Protein AF-X0S454-F1 (afdb_monomer_lite)

Sequence (344 aa):
ALPVRQFITAGGAGEQVPDQSVFKVVFLQGISGDADLNADGYVTGSELGMHLQEKVVNYTRGGQHPQYGKINNPKLDRGDFIFVSPKTPEKKMAAKTAPETAMPKTTTQAGEPGTAEVQDDRMAYIPKTARTAHDVLKRGQGPFVLDDFEDRDLWSQNFHDKWSYHKKGRARINVSADTSQAANGTSCSMKVKYKLKSKSAVFIRIGVKALYIGENHGKVVYDLSRFNRITFCLKSKKDRSFLSRPNKIFATLICYSETAKSKHGSMAQYYNRGGIDPDKDWQKIEIPFDDFVPTNWTRKNVSHYPPKPDLGKVLQIFFMISSFKGDGGTPGSNTIWIDEIVLQ

Foldseek 3Di:
DAAADKDKDFADDPQDADPPRPLVVQLVVCLLPPLVPPPPQKHKQVSSNQSSQQPRCQVCQNSGGMDIATPPDPRHRPDIDIHGHPPDDDPDPPDPDDDDDDDDDDDDDDDDDDDDDPDDPPDPDDPPDDQFPQNCLVDDDDWFWQDPLRRCHVNNVPVVQQKDKDKFDPKDKDWDWDQPDAPPPHRIWIKIWMFDDAFMKMKIWGGHDQDQDDPVLVSQFGQLVVFFKKKWKKAWDFDPDPQADAFFKWWKWKFAAQQWDFPSGRIFMWTQQPGHRHYHDIDIDMGTQVSIATAPCSVVTIPRDDRGHPNGGTNTIMMMGGQYVSSVHNGHIIMMTMGGIIGD

Secondary structure (DSSP, 8-state):
---B-EEEESS-TT----SS-HHHHHHHHIIIIIT-SS-SSEEEHHHHHHHHHHHHHHHTTTS---EEEE-S-TTSBS---EEE-TTS----------------------------------S----SSPPPHHHHHHH--S-EEE--TTS--TTGGGGGGSEEEEEESSEEEEEEEETT--STT-S-EEEEEEEE-TT-EEEEEESS-----SS-GGGT-B--TT--EEEEEEEEE--SSTT--PPPEEEEEEEEEEEEEETTEEEEEEEETT-B---SS-EEEEEEGGGEEE-HHHHHH-BS--SS--GGGEEEEEEEEE--GGGT--SEEEEEEEEEEEE-

InterPro domains:
  IPR008979 Galactose-binding-like domain superfamily [SSF49785] (144-341)
  IPR018247 EF-Hand 1, calcium-binding site [PS00018] (36-48)

Structure (mmCIF, N/CA/C/O backbone):
data_AF-X0S454-F1
#
_entry.id   AF-X0S454-F1
#
loop_
_atom_site.group_PDB
_atom_site.id
_atom_site.type_symbol
_atom_site.label_atom_id
_atom_site.label_alt_id
_atom_site.label_comp_id
_atom_site.label_asym_id
_atom_site.label_entity_id
_atom_site.label_seq_id
_atom_site.pdbx_PDB_ins_code
_atom_site.Cartn_x
_atom_site.Cartn_y
_atom_site.Cartn_z
_atom_site.occupancy
_atom_site.B_iso_or_equiv
_atom_site.auth_seq_id
_atom_site.auth_comp_id
_atom_site.auth_asym_id
_atom_site.auth_atom_id
_atom_site.pdbx_PDB_model_num
ATOM 1 N N . ALA A 1 1 ? 31.478 -20.498 24.450 1.00 70.19 1 ALA A N 1
ATOM 2 C CA . ALA A 1 1 ? 30.296 -19.634 24.645 1.00 70.19 1 ALA A CA 1
ATOM 3 C C . ALA A 1 1 ? 30.742 -18.320 25.280 1.00 70.19 1 ALA A C 1
ATOM 5 O O . ALA A 1 1 ? 31.608 -18.363 26.147 1.00 70.19 1 ALA A O 1
ATOM 6 N N . LEU A 1 2 ? 30.211 -17.175 24.837 1.00 85.38 2 LEU A N 1
ATOM 7 C CA . LEU A 1 2 ? 30.426 -15.892 25.520 1.00 85.38 2 LEU A CA 1
ATOM 8 C C . LEU A 1 2 ? 29.377 -15.718 26.633 1.00 85.38 2 LEU A C 1
ATOM 10 O O . LEU A 1 2 ? 28.271 -16.237 26.481 1.00 85.38 2 LEU A O 1
ATOM 14 N N . PRO A 1 3 ? 29.683 -15.021 27.741 1.00 89.31 3 PRO A N 1
ATOM 15 C CA . PRO A 1 3 ? 28.726 -14.867 28.831 1.00 89.31 3 PRO A CA 1
ATOM 16 C C . PRO A 1 3 ? 27.484 -14.082 28.396 1.00 89.31 3 PRO A C 1
ATOM 18 O O . PRO A 1 3 ? 27.583 -13.074 27.688 1.00 89.31 3 PRO A O 1
ATOM 21 N N . VAL A 1 4 ? 26.312 -14.533 28.848 1.00 89.81 4 VAL A N 1
ATOM 22 C CA . VAL A 1 4 ? 25.040 -13.858 28.593 1.00 89.81 4 VAL A CA 1
ATOM 23 C C . VAL A 1 4 ? 24.092 -13.963 29.784 1.00 89.81 4 VAL A C 1
ATOM 25 O O . VAL A 1 4 ? 24.044 -14.984 30.467 1.00 89.81 4 VAL A O 1
ATOM 28 N N . ARG A 1 5 ? 23.306 -12.910 30.013 1.00 88.12 5 ARG A N 1
ATOM 29 C CA . ARG A 1 5 ? 22.068 -12.962 30.792 1.00 88.12 5 ARG A CA 1
ATOM 30 C C . ARG A 1 5 ? 20.923 -12.456 29.917 1.00 88.12 5 ARG A C 1
ATOM 32 O O . ARG A 1 5 ? 20.836 -11.259 29.647 1.00 88.12 5 ARG A O 1
ATOM 39 N N . GLN A 1 6 ? 20.085 -13.382 29.462 1.00 84.56 6 GLN A N 1
ATOM 40 C CA . GLN A 1 6 ? 18.863 -13.097 28.709 1.00 84.56 6 GLN A CA 1
ATOM 41 C C . GLN A 1 6 ? 17.640 -13.173 29.614 1.00 84.56 6 GLN A C 1
ATOM 43 O O . GLN A 1 6 ? 17.612 -13.930 30.584 1.00 84.56 6 GLN A O 1
ATOM 48 N N . PHE A 1 7 ? 16.630 -12.391 29.261 1.00 84.81 7 PHE A N 1
ATOM 49 C CA . PHE A 1 7 ? 15.322 -12.383 29.890 1.00 84.81 7 PHE A CA 1
ATOM 50 C C . PHE A 1 7 ? 14.270 -12.614 28.821 1.00 84.81 7 PHE A C 1
ATOM 52 O O . PHE A 1 7 ? 14.387 -12.089 27.713 1.00 84.81 7 PHE A O 1
ATOM 59 N N . ILE A 1 8 ? 13.246 -13.375 29.183 1.00 88.75 8 ILE A N 1
ATOM 60 C CA . ILE A 1 8 ? 11.999 -13.494 28.441 1.00 88.75 8 ILE A CA 1
ATOM 61 C C . ILE A 1 8 ? 10.883 -13.430 29.485 1.00 88.75 8 ILE A C 1
ATOM 63 O O . ILE A 1 8 ? 10.946 -14.138 30.491 1.00 88.75 8 ILE A O 1
ATOM 67 N N . THR A 1 9 ? 9.889 -12.574 29.281 1.00 87.31 9 THR A N 1
ATOM 68 C CA . THR A 1 9 ? 8.736 -12.420 30.176 1.00 87.31 9 THR A CA 1
ATOM 69 C C . THR A 1 9 ? 7.444 -12.664 29.411 1.00 87.31 9 THR A C 1
ATOM 71 O O . THR A 1 9 ? 7.365 -12.394 28.217 1.00 87.31 9 THR A O 1
ATOM 74 N N . ALA A 1 10 ? 6.412 -13.154 30.103 1.00 86.75 10 ALA A N 1
ATOM 75 C CA . ALA A 1 10 ? 5.099 -13.399 29.502 1.00 86.75 10 ALA A CA 1
ATOM 76 C C . ALA A 1 10 ? 4.300 -12.116 29.206 1.00 86.75 10 ALA A C 1
ATOM 78 O O . ALA A 1 10 ? 3.337 -12.157 28.446 1.00 86.75 10 ALA A O 1
ATOM 79 N N . GLY A 1 11 ? 4.704 -10.995 29.804 1.00 84.69 11 GLY A N 1
ATOM 80 C CA . GLY A 1 11 ? 4.079 -9.688 29.654 1.00 84.69 11 GLY A CA 1
ATOM 81 C C . GLY A 1 11 ? 5.039 -8.553 30.010 1.00 84.69 11 GLY A C 1
ATOM 82 O O . GLY A 1 11 ? 6.152 -8.786 30.503 1.00 84.69 11 GLY A O 1
ATOM 83 N N . GLY A 1 12 ? 4.602 -7.327 29.749 1.00 80.94 12 GLY A N 1
ATOM 84 C CA . GLY A 1 12 ? 5.288 -6.093 30.098 1.00 80.94 12 GLY A CA 1
ATOM 85 C C . GLY A 1 12 ? 5.257 -5.783 31.596 1.00 80.94 12 GLY A C 1
ATOM 86 O O . GLY A 1 12 ? 4.613 -6.452 32.404 1.00 80.94 12 GLY A O 1
ATOM 87 N N . ALA A 1 13 ? 5.973 -4.727 31.984 1.00 79.31 13 ALA A N 1
ATOM 88 C CA . ALA A 1 13 ? 6.003 -4.277 33.371 1.00 79.31 13 ALA A CA 1
ATOM 89 C C . ALA A 1 13 ? 4.592 -3.892 33.854 1.00 79.31 13 ALA A C 1
ATOM 91 O O . ALA A 1 13 ? 3.942 -3.034 33.263 1.00 79.31 13 ALA A O 1
ATOM 92 N N . GLY A 1 14 ? 4.133 -4.523 34.938 1.00 82.56 14 GLY A N 1
ATOM 93 C CA . GLY A 1 14 ? 2.804 -4.286 35.514 1.00 82.56 14 GLY A CA 1
ATOM 94 C C . GLY A 1 14 ? 1.640 -4.922 34.745 1.00 82.56 14 GLY A C 1
ATOM 95 O O . GLY A 1 14 ? 0.494 -4.767 35.163 1.00 82.56 14 GLY A O 1
ATOM 96 N N . GLU A 1 15 ? 1.909 -5.646 33.656 1.00 83.38 15 GLU A N 1
ATOM 97 C CA . GLU A 1 15 ? 0.882 -6.355 32.897 1.00 83.38 15 GLU A CA 1
ATOM 98 C C . GLU A 1 15 ? 0.407 -7.600 33.658 1.00 83.38 15 GLU A C 1
ATOM 100 O O . GLU A 1 15 ? 1.209 -8.424 34.102 1.00 83.38 15 GLU A O 1
ATOM 105 N N . GLN A 1 16 ? -0.912 -7.740 33.803 1.00 83.06 16 GLN A N 1
ATOM 106 C CA . GLN A 1 16 ? -1.518 -8.956 34.341 1.00 83.06 16 GLN A CA 1
ATOM 107 C C . GLN A 1 16 ? -1.542 -10.025 33.253 1.00 83.06 16 GLN A C 1
ATOM 109 O O . GLN A 1 16 ? -2.030 -9.784 32.150 1.00 83.06 16 GLN A O 1
ATOM 114 N N . VAL A 1 17 ? -1.038 -11.215 33.570 1.00 84.38 17 VAL A N 1
ATOM 115 C CA . VAL A 1 17 ? -0.990 -12.344 32.638 1.00 84.38 17 VAL A CA 1
ATOM 116 C C . VAL A 1 17 ? -1.952 -13.447 33.095 1.00 84.38 17 VAL A C 1
ATOM 118 O O . VAL A 1 17 ? -1.960 -13.766 34.281 1.00 84.38 17 VAL A O 1
ATOM 121 N N . PRO A 1 18 ? -2.772 -14.038 32.204 1.00 77.69 18 PRO A N 1
ATOM 122 C CA . PRO A 1 18 ? -3.668 -15.141 32.552 1.00 77.69 18 PRO A CA 1
ATOM 123 C C . PRO A 1 18 ? -2.950 -16.375 33.116 1.00 77.69 18 PRO A C 1
ATOM 125 O O . PRO A 1 18 ? -1.912 -16.795 32.597 1.00 77.69 18 PRO A O 1
ATOM 128 N N . ASP A 1 19 ? -3.592 -17.019 34.097 1.00 75.81 19 ASP A N 1
ATOM 129 C CA . ASP A 1 19 ? -3.161 -18.301 34.678 1.00 75.81 19 ASP A CA 1
ATOM 130 C C . ASP A 1 19 ? -3.161 -19.437 33.642 1.00 75.81 19 ASP A C 1
ATOM 132 O O . ASP A 1 19 ? -2.252 -20.272 33.600 1.00 75.81 19 ASP A O 1
ATOM 136 N N . GLN A 1 20 ? -4.154 -19.449 32.744 1.00 73.56 20 GLN A N 1
ATOM 137 C CA . GLN A 1 20 ? -4.130 -20.287 31.544 1.00 73.56 20 GLN A CA 1
ATOM 138 C C . GLN A 1 20 ? -3.214 -19.642 30.498 1.00 73.56 20 GLN A C 1
ATOM 140 O O . GLN A 1 20 ? -3.630 -18.855 29.649 1.00 73.56 20 GLN A O 1
ATOM 145 N N . SER A 1 21 ? -1.925 -19.949 30.618 1.00 78.31 21 SER A N 1
ATOM 146 C CA . SER A 1 21 ? -0.866 -19.233 29.913 1.00 78.31 21 SER A CA 1
ATOM 147 C C . SER A 1 21 ? -0.716 -19.670 28.451 1.00 78.31 21 SER A C 1
ATOM 149 O O . SER A 1 21 ? -0.085 -20.686 28.152 1.00 78.31 21 SER A O 1
ATOM 151 N N . VAL A 1 22 ? -1.220 -18.845 27.528 1.00 80.12 22 VAL A N 1
ATOM 152 C CA . VAL A 1 22 ? -0.903 -18.935 26.089 1.00 80.12 22 VAL A CA 1
ATOM 153 C C . VAL A 1 22 ? 0.608 -18.845 25.872 1.00 80.12 22 VAL A C 1
ATOM 155 O O . VAL A 1 22 ? 1.173 -19.648 25.133 1.00 80.12 22 VAL A O 1
ATOM 158 N N . PHE A 1 23 ? 1.279 -17.940 26.593 1.00 88.06 23 PHE A N 1
ATOM 159 C CA . PHE A 1 23 ? 2.736 -17.824 26.588 1.00 88.06 23 PHE A CA 1
ATOM 160 C C . PHE A 1 23 ? 3.442 -19.162 26.838 1.00 88.06 23 PHE A C 1
ATOM 162 O O . PHE A 1 23 ? 4.340 -19.524 26.082 1.00 88.06 23 PHE A O 1
ATOM 169 N N . LYS A 1 24 ? 3.017 -19.934 27.847 1.00 90.50 24 LYS A N 1
ATOM 170 C CA . LYS A 1 24 ? 3.597 -21.255 28.139 1.00 90.50 24 LYS A CA 1
ATOM 171 C C . LYS A 1 24 ? 3.450 -22.216 26.959 1.00 90.50 24 LYS A C 1
ATOM 173 O O . LYS A 1 24 ? 4.397 -22.932 26.646 1.00 90.50 24 LYS A O 1
ATOM 178 N N . VAL A 1 25 ? 2.277 -22.257 26.329 1.00 85.75 25 VAL A N 1
ATOM 179 C CA . VAL A 1 25 ? 2.014 -23.159 25.195 1.00 85.75 25 VAL A CA 1
ATOM 180 C C . VAL A 1 25 ? 2.944 -22.829 24.028 1.00 85.75 25 VAL A C 1
ATOM 182 O O . VAL A 1 25 ? 3.645 -23.714 23.539 1.00 85.75 25 VAL A O 1
ATOM 185 N N . VAL A 1 26 ? 3.016 -21.551 23.649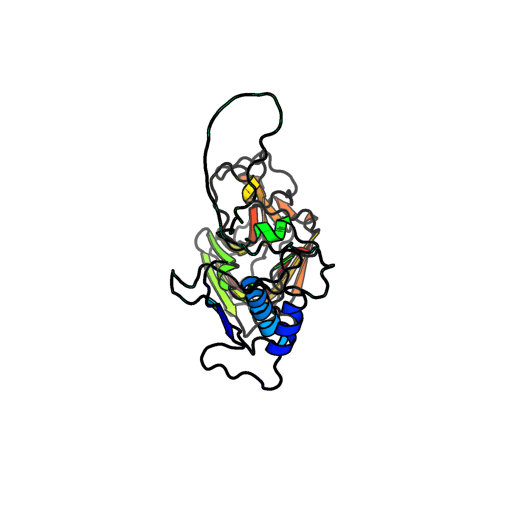 1.00 83.44 26 VAL A N 1
ATOM 186 C CA . VAL A 1 26 ? 3.881 -21.078 22.558 1.00 83.44 26 VAL A CA 1
ATOM 187 C C . VAL A 1 26 ? 5.362 -21.273 22.898 1.00 83.44 26 VAL A C 1
ATOM 189 O O . VAL A 1 26 ? 6.141 -21.667 22.039 1.00 83.44 26 VAL A O 1
ATOM 192 N N . PHE A 1 27 ? 5.766 -21.067 24.154 1.00 93.50 27 PHE A N 1
ATOM 193 C CA . PHE A 1 27 ? 7.144 -21.308 24.593 1.00 93.50 27 PHE A CA 1
ATOM 194 C C . PHE A 1 27 ? 7.574 -22.752 24.334 1.00 93.50 27 PHE A C 1
ATOM 196 O O . PHE A 1 27 ? 8.641 -22.990 23.771 1.00 93.50 27 PHE A O 1
ATOM 203 N N . LEU A 1 28 ? 6.732 -23.715 24.724 1.00 90.38 28 LEU A N 1
ATOM 204 C CA . LEU A 1 28 ? 7.007 -25.142 24.555 1.00 90.38 28 LEU A CA 1
ATOM 205 C C . LEU A 1 28 ? 7.061 -25.549 23.077 1.00 90.38 28 LEU A C 1
ATOM 207 O O . LEU A 1 28 ? 7.928 -26.334 22.694 1.00 90.38 28 LEU A O 1
ATOM 211 N N . GLN A 1 29 ? 6.171 -24.999 22.250 1.00 84.75 29 GLN A N 1
ATOM 212 C CA . GLN A 1 29 ? 6.200 -25.171 20.794 1.00 84.75 29 GLN A CA 1
ATOM 213 C C . GLN A 1 29 ? 7.497 -24.612 20.194 1.00 84.75 29 GLN A C 1
ATOM 215 O O . GLN A 1 29 ? 8.202 -25.317 19.471 1.00 84.75 29 GLN A O 1
ATOM 220 N N . GLY A 1 30 ? 7.870 -23.392 20.588 1.00 86.81 30 GLY A N 1
ATOM 221 C CA . GLY A 1 30 ? 9.080 -22.714 20.136 1.00 86.81 30 GLY A CA 1
ATOM 222 C C . GLY A 1 30 ? 10.346 -23.527 20.402 1.00 86.81 30 GLY A C 1
ATOM 223 O O . GLY A 1 30 ? 11.077 -23.832 19.464 1.00 86.81 30 GLY A O 1
ATOM 224 N N . ILE A 1 31 ? 10.574 -23.968 21.647 1.00 92.62 31 ILE A N 1
ATOM 225 C CA . ILE A 1 31 ? 11.751 -24.800 21.982 1.00 92.62 31 ILE A CA 1
ATOM 226 C C . ILE A 1 31 ? 11.706 -26.201 21.353 1.00 92.62 31 ILE A C 1
ATOM 228 O O . ILE A 1 31 ? 12.734 -26.867 21.266 1.00 92.62 31 ILE A O 1
ATOM 232 N N . SER A 1 32 ? 10.531 -26.652 20.903 1.00 83.75 32 SER A N 1
ATOM 233 C CA . SER A 1 32 ? 10.372 -27.911 20.165 1.00 83.75 32 SER A CA 1
ATOM 234 C C . SER A 1 32 ? 10.714 -27.777 18.675 1.00 83.75 32 SER A C 1
ATOM 236 O O . SER A 1 32 ? 10.674 -28.777 17.956 1.00 83.75 32 SER A O 1
ATOM 238 N N . GLY A 1 33 ? 11.091 -26.582 18.210 1.00 80.81 33 GLY A N 1
ATOM 239 C CA . GLY A 1 33 ? 11.564 -26.315 16.850 1.00 80.81 33 GLY A CA 1
ATOM 240 C C . GLY A 1 33 ? 10.729 -25.296 16.077 1.00 80.81 33 GLY A C 1
ATOM 241 O O . GLY A 1 33 ? 11.174 -24.840 15.034 1.00 80.81 33 GLY A O 1
ATOM 242 N N . ASP A 1 34 ? 9.560 -24.880 16.571 1.00 81.00 34 ASP A N 1
ATOM 243 C CA . ASP A 1 34 ? 8.712 -23.922 15.839 1.00 81.00 34 ASP A CA 1
ATOM 244 C C . ASP A 1 34 ? 9.316 -22.503 15.812 1.00 81.00 34 ASP A C 1
ATOM 246 O O . ASP A 1 34 ? 8.906 -21.656 15.016 1.00 81.00 34 ASP A O 1
ATOM 250 N N . ALA A 1 35 ? 10.298 -22.244 16.679 1.00 79.19 35 ALA A N 1
ATOM 251 C CA . ALA A 1 35 ? 11.080 -21.016 16.705 1.00 79.19 35 ALA A CA 1
ATOM 252 C C . ALA A 1 35 ? 12.433 -21.141 15.975 1.00 79.19 35 ALA A C 1
ATOM 254 O O . ALA A 1 35 ? 13.251 -20.238 16.094 1.00 79.19 35 ALA A O 1
ATOM 255 N N . ASP A 1 36 ? 12.689 -22.220 15.229 1.00 78.25 36 ASP A N 1
ATOM 256 C CA . ASP A 1 36 ? 13.868 -22.340 14.358 1.00 78.25 36 ASP A CA 1
ATOM 257 C C . ASP A 1 36 ? 13.618 -21.536 13.067 1.00 78.25 36 ASP A C 1
ATOM 259 O O . ASP A 1 36 ? 13.056 -22.026 12.084 1.00 78.25 36 ASP A O 1
ATOM 263 N N . LEU A 1 37 ? 13.952 -20.242 13.095 1.00 65.69 37 LEU A N 1
ATOM 264 C CA . LEU A 1 37 ? 13.602 -19.300 12.024 1.00 65.69 37 LEU A CA 1
ATOM 265 C C . LEU A 1 37 ? 14.519 -19.410 10.797 1.00 65.69 37 LEU A C 1
ATOM 267 O O . LEU A 1 37 ? 14.214 -18.828 9.746 1.00 65.69 37 LEU A O 1
ATOM 271 N N . ASN A 1 38 ? 15.655 -20.094 10.925 1.00 65.19 38 ASN A N 1
ATOM 272 C CA . ASN A 1 38 ? 16.641 -20.268 9.862 1.00 65.19 38 ASN A CA 1
ATOM 273 C C . ASN A 1 38 ? 16.756 -21.730 9.370 1.00 65.19 38 ASN A C 1
ATOM 275 O O . ASN A 1 38 ? 17.429 -21.958 8.363 1.00 65.19 38 ASN A O 1
ATOM 279 N N . ALA A 1 39 ? 16.039 -22.661 10.007 1.00 73.44 39 ALA A N 1
ATOM 280 C CA . ALA A 1 39 ? 16.000 -24.093 9.728 1.00 73.44 39 ALA A CA 1
ATOM 281 C C . ALA A 1 39 ? 17.360 -24.800 9.889 1.00 73.44 39 ALA A C 1
ATOM 283 O O . ALA A 1 39 ? 17.674 -25.724 9.131 1.00 73.44 39 ALA A O 1
ATOM 284 N N . ASP A 1 40 ? 18.183 -24.363 10.847 1.00 71.94 40 ASP A N 1
ATOM 285 C CA . ASP A 1 40 ? 19.493 -24.964 11.127 1.00 71.94 40 ASP A CA 1
ATOM 286 C C . ASP A 1 40 ? 19.450 -26.116 12.153 1.00 71.94 40 ASP A C 1
ATOM 288 O O . ASP A 1 40 ? 20.465 -26.783 12.388 1.00 71.94 40 ASP A O 1
ATOM 292 N N . GLY A 1 41 ? 18.266 -26.414 12.699 1.00 77.12 41 GLY A N 1
ATOM 293 C CA . GLY A 1 41 ? 18.032 -27.478 13.674 1.00 77.12 41 GLY A CA 1
ATOM 294 C C . GLY A 1 41 ? 18.258 -27.054 15.127 1.00 77.12 41 GLY A C 1
ATOM 295 O O . GLY A 1 41 ? 18.141 -27.899 16.027 1.00 77.12 41 GLY A O 1
ATOM 296 N N . TYR A 1 42 ? 18.564 -25.778 15.367 1.00 82.06 42 TYR A N 1
ATOM 297 C CA . TYR A 1 42 ? 18.698 -25.167 16.681 1.00 82.06 42 TYR A CA 1
ATOM 298 C C . TYR A 1 42 ? 17.710 -24.011 16.839 1.00 82.06 42 TYR A C 1
ATOM 300 O O . TYR A 1 42 ? 17.283 -23.376 15.887 1.00 82.06 42 TYR A O 1
ATOM 308 N N . VAL A 1 43 ? 17.343 -23.725 18.084 1.00 80.44 43 VAL A N 1
ATOM 309 C CA . VAL A 1 43 ? 16.526 -22.558 18.422 1.00 80.44 43 VAL A CA 1
ATOM 310 C C . VAL A 1 43 ? 17.344 -21.674 19.343 1.00 80.44 43 VAL A C 1
ATOM 312 O O . VAL A 1 43 ? 17.652 -22.065 20.472 1.00 80.44 43 VAL A O 1
ATOM 315 N N . THR A 1 44 ? 17.707 -20.477 18.894 1.00 86.81 44 THR A N 1
ATOM 316 C CA . THR A 1 44 ? 18.394 -19.510 19.756 1.00 86.81 44 THR A CA 1
ATOM 317 C C . THR A 1 44 ? 17.425 -18.815 20.718 1.00 86.81 44 THR A C 1
ATOM 319 O O . THR A 1 44 ? 16.224 -18.713 20.467 1.00 86.81 44 THR A O 1
ATOM 322 N N . GLY A 1 45 ? 17.927 -18.284 21.835 1.00 80.25 45 GLY A N 1
ATOM 323 C CA . GLY A 1 45 ? 17.134 -17.493 22.780 1.00 80.25 45 GLY A CA 1
ATOM 324 C C . GLY A 1 45 ? 16.559 -16.231 22.134 1.00 80.25 45 GLY A C 1
ATOM 325 O O . GLY A 1 45 ? 15.445 -15.818 22.457 1.00 80.25 45 GLY A O 1
ATOM 326 N N . SER A 1 46 ? 17.289 -15.642 21.184 1.00 82.19 46 SER A N 1
ATOM 327 C CA . SER A 1 46 ? 16.811 -14.531 20.359 1.00 82.19 46 SER A CA 1
ATOM 328 C C . SER A 1 46 ? 15.670 -14.921 19.416 1.00 82.19 46 SER A C 1
ATOM 330 O O . SER A 1 46 ? 14.695 -14.174 19.327 1.00 82.19 46 SER A O 1
ATOM 332 N N . GLU A 1 47 ? 15.756 -16.067 18.742 1.00 81.75 47 GLU A N 1
ATOM 333 C CA . GLU A 1 47 ? 14.668 -16.554 17.883 1.00 81.75 47 GLU A CA 1
ATOM 334 C C . GLU A 1 47 ? 13.444 -16.959 18.699 1.00 81.75 47 GLU A C 1
ATOM 336 O O . GLU A 1 47 ? 12.325 -16.588 18.352 1.00 81.75 47 GLU A O 1
ATOM 341 N N . LEU A 1 48 ? 13.652 -17.622 19.839 1.00 87.00 48 LEU A N 1
ATOM 342 C CA . LEU A 1 48 ? 12.583 -17.953 20.773 1.00 87.00 48 LEU A CA 1
ATOM 343 C C . LEU A 1 48 ? 11.871 -16.692 21.279 1.00 87.00 48 LEU A C 1
ATOM 345 O O . LEU A 1 48 ? 10.644 -16.650 21.299 1.00 87.00 48 LEU A O 1
ATOM 349 N N . GLY A 1 49 ? 12.619 -15.651 21.656 1.00 79.56 49 GLY A N 1
ATOM 350 C CA . GLY A 1 49 ? 12.053 -14.371 22.084 1.00 79.56 49 GLY A CA 1
ATOM 351 C C . GLY A 1 49 ? 11.221 -13.694 20.992 1.00 79.56 49 GLY A C 1
ATOM 352 O O . GLY A 1 49 ? 10.109 -13.241 21.263 1.00 79.56 49 GLY A O 1
ATOM 353 N N . MET A 1 50 ? 11.722 -13.693 19.753 1.00 76.31 50 MET A N 1
ATOM 354 C CA . MET A 1 50 ? 11.012 -13.157 18.587 1.00 76.31 50 MET A CA 1
ATOM 355 C C . MET A 1 50 ? 9.720 -13.935 18.304 1.00 76.31 50 MET A C 1
ATOM 357 O O . MET A 1 50 ? 8.654 -13.335 18.179 1.00 76.31 50 MET A O 1
ATOM 361 N N . HIS A 1 51 ? 9.798 -15.267 18.287 1.00 82.12 51 HIS A N 1
ATOM 362 C CA . HIS A 1 51 ? 8.658 -16.155 18.067 1.00 82.12 51 HIS A CA 1
ATOM 363 C C . HIS A 1 51 ? 7.575 -15.980 19.143 1.00 82.12 51 HIS A C 1
ATOM 365 O O . HIS A 1 51 ? 6.388 -15.890 18.833 1.00 82.12 51 HIS A O 1
ATOM 371 N N . LEU A 1 52 ? 7.976 -15.896 20.415 1.00 83.88 52 LEU A N 1
ATOM 372 C CA . LEU A 1 52 ? 7.066 -15.674 21.540 1.00 83.88 52 LEU A CA 1
ATOM 373 C C . LEU A 1 52 ? 6.361 -14.325 21.449 1.00 83.88 52 LEU A C 1
ATOM 375 O O . LEU A 1 52 ? 5.147 -14.261 21.637 1.00 83.88 52 LEU A O 1
ATOM 379 N N . GLN A 1 53 ? 7.109 -13.257 21.168 1.00 78.31 53 GLN A N 1
ATOM 380 C CA . GLN A 1 53 ? 6.538 -11.922 21.033 1.00 78.31 53 GLN A CA 1
ATOM 381 C C . GLN A 1 53 ? 5.505 -11.872 19.902 1.00 78.31 53 GLN A C 1
ATOM 383 O O . GLN A 1 53 ? 4.439 -11.303 20.098 1.00 78.31 53 GLN A O 1
ATOM 388 N N . GLU A 1 54 ? 5.778 -12.510 18.764 1.00 73.31 54 GLU A N 1
ATOM 389 C CA . GLU A 1 54 ? 4.838 -12.595 17.643 1.00 73.31 54 GLU A CA 1
ATOM 390 C C . GLU A 1 54 ? 3.595 -13.429 18.006 1.00 73.31 54 GLU A C 1
ATOM 392 O O . GLU A 1 54 ? 2.469 -12.932 18.041 1.00 73.31 54 GLU A O 1
ATOM 397 N N . LYS A 1 55 ? 3.779 -14.715 18.323 1.00 73.69 55 LYS A N 1
ATOM 398 C CA . LYS A 1 55 ? 2.660 -15.658 18.439 1.00 73.69 55 LYS A CA 1
ATOM 399 C C . LYS A 1 55 ? 1.762 -15.382 19.639 1.00 73.69 55 LYS A C 1
ATOM 401 O O . LYS A 1 55 ? 0.546 -15.510 19.526 1.00 73.69 55 LYS A O 1
ATOM 406 N N . VAL A 1 56 ? 2.323 -15.019 20.792 1.00 73.69 56 VAL A N 1
ATOM 407 C CA . VAL A 1 56 ? 1.529 -14.820 22.016 1.00 73.69 56 VAL A CA 1
ATOM 408 C C . VAL A 1 56 ? 0.681 -13.560 21.918 1.00 73.69 56 VAL A C 1
ATOM 410 O O . VAL A 1 56 ? -0.490 -13.596 22.298 1.00 73.69 56 VAL A O 1
ATOM 413 N N . VAL A 1 57 ? 1.226 -12.473 21.362 1.00 70.62 57 VAL A N 1
ATOM 414 C CA . VAL A 1 57 ? 0.451 -11.257 21.077 1.00 70.62 57 VAL A CA 1
ATOM 415 C C . VAL A 1 57 ? -0.734 -11.606 20.173 1.00 70.62 57 VAL A C 1
ATOM 417 O O . VAL A 1 57 ? -1.857 -11.191 20.454 1.00 70.62 57 VAL A O 1
ATOM 420 N N . ASN A 1 58 ? -0.522 -12.446 19.159 1.00 55.28 58 ASN A N 1
ATOM 421 C CA . ASN A 1 58 ? -1.561 -12.812 18.195 1.00 55.28 58 ASN A CA 1
ATOM 422 C C . ASN A 1 58 ? -2.640 -13.708 18.801 1.00 55.28 58 ASN A C 1
ATOM 424 O O . ASN A 1 58 ? -3.825 -13.376 18.758 1.00 55.28 58 ASN A O 1
ATOM 428 N N . TYR A 1 59 ? -2.252 -14.808 19.450 1.00 63.16 59 TYR A N 1
ATOM 429 C CA . TYR A 1 59 ? -3.204 -15.724 20.085 1.00 63.16 59 TYR A CA 1
ATOM 430 C C . TYR A 1 59 ? -4.028 -15.058 21.191 1.00 63.16 59 TYR A C 1
ATOM 432 O O . TYR A 1 59 ? -5.180 -15.427 21.413 1.00 63.16 59 TYR A O 1
ATOM 440 N N . THR A 1 60 ? -3.462 -14.060 21.873 1.00 64.06 60 THR A N 1
ATOM 441 C CA . THR A 1 60 ? -4.160 -13.304 22.924 1.00 64.06 60 THR A CA 1
ATOM 442 C C . THR A 1 60 ? -4.921 -12.093 22.389 1.00 64.06 60 THR A C 1
ATOM 444 O O . THR A 1 60 ? -5.493 -11.347 23.183 1.00 64.06 60 THR A O 1
ATOM 447 N N . ARG A 1 61 ? -4.942 -11.874 21.065 1.00 66.00 61 ARG A N 1
ATOM 448 C CA . ARG A 1 61 ? -5.553 -10.702 20.410 1.00 66.00 61 ARG A CA 1
ATOM 449 C C . ARG A 1 61 ? -5.040 -9.377 20.986 1.00 66.00 61 ARG A C 1
ATOM 451 O O . ARG A 1 61 ? -5.789 -8.416 21.159 1.00 66.00 61 ARG A O 1
ATOM 458 N N . GLY A 1 62 ? -3.751 -9.338 21.316 1.00 61.69 62 GLY A N 1
ATOM 459 C CA . GLY A 1 62 ? -3.096 -8.195 21.933 1.00 61.69 62 GLY A CA 1
ATOM 460 C C . GLY A 1 62 ? -3.295 -8.058 23.438 1.00 61.69 62 GLY A C 1
ATOM 461 O O . GLY A 1 62 ? -3.076 -6.969 23.962 1.00 61.69 62 GLY A O 1
ATOM 462 N N . GLY A 1 63 ? -3.750 -9.115 24.111 1.00 68.00 63 GLY A N 1
ATOM 463 C CA . GLY A 1 63 ? -3.962 -9.146 25.558 1.00 68.00 63 GLY A CA 1
ATOM 464 C C . GLY A 1 63 ? -2.724 -9.506 26.387 1.00 68.00 63 GLY A C 1
ATOM 465 O O . GLY A 1 63 ? -2.789 -9.406 27.607 1.00 68.00 63 GLY A O 1
ATOM 466 N N . GLN A 1 64 ? -1.630 -9.941 25.756 1.00 77.69 64 GLN A N 1
ATOM 467 C CA . GLN A 1 64 ? -0.329 -10.159 26.395 1.00 77.69 64 GLN A CA 1
ATOM 468 C C . GLN A 1 64 ? 0.792 -9.578 25.534 1.00 77.69 64 GLN A C 1
ATOM 470 O O . GLN A 1 64 ? 0.770 -9.751 24.314 1.00 77.69 64 GLN A O 1
ATOM 475 N N . HIS A 1 65 ? 1.802 -8.969 26.161 1.00 83.25 65 HIS A N 1
ATOM 476 C CA . HIS A 1 65 ? 2.938 -8.362 25.463 1.00 83.25 65 HIS A CA 1
ATOM 477 C C . HIS A 1 65 ? 4.283 -8.918 25.964 1.00 83.25 65 HIS A C 1
ATOM 479 O O . HIS A 1 65 ? 4.971 -8.251 26.750 1.00 83.25 65 HIS A O 1
ATOM 485 N N . PRO A 1 66 ? 4.711 -10.118 25.518 1.00 86.38 66 PRO A N 1
ATOM 486 C CA . PRO A 1 66 ? 5.991 -10.678 25.928 1.00 86.38 66 PRO A CA 1
ATOM 487 C C . PRO A 1 66 ? 7.165 -9.751 25.625 1.00 86.38 66 PRO A C 1
ATOM 489 O O . PRO A 1 66 ? 7.235 -9.129 24.561 1.00 86.38 66 PRO A O 1
ATOM 492 N N . GLN A 1 67 ? 8.110 -9.691 26.560 1.00 84.50 67 GLN A N 1
ATOM 493 C CA . GLN A 1 67 ? 9.355 -8.947 26.399 1.00 84.50 67 GLN A CA 1
ATOM 494 C C . GLN A 1 67 ? 10.512 -9.928 26.346 1.00 84.50 67 GLN A C 1
ATOM 496 O O . GLN A 1 67 ? 10.525 -10.922 27.070 1.00 84.50 67 GLN A O 1
ATOM 501 N N . TYR A 1 68 ? 11.510 -9.636 25.522 1.00 83.38 68 TYR A N 1
ATOM 502 C CA . TYR A 1 68 ? 12.758 -10.378 25.520 1.00 83.38 68 TYR A CA 1
ATOM 503 C C . TYR A 1 68 ? 13.936 -9.429 25.342 1.00 83.38 68 TYR A C 1
ATOM 505 O O . TYR A 1 68 ? 13.817 -8.354 24.756 1.00 83.38 68 TYR A O 1
ATOM 513 N N . GLY A 1 69 ? 15.090 -9.813 25.872 1.00 76.12 69 GLY A N 1
ATOM 514 C CA . GLY A 1 69 ? 16.281 -8.985 25.770 1.00 76.12 69 GLY A CA 1
ATOM 515 C C . GLY A 1 69 ? 17.463 -9.541 26.538 1.00 76.12 69 GLY A C 1
ATOM 516 O O . GLY A 1 69 ? 17.375 -10.562 27.220 1.00 76.12 69 GLY A O 1
ATOM 517 N N . LYS A 1 70 ? 18.591 -8.847 26.422 1.00 83.50 70 LYS A N 1
ATOM 518 C CA . LYS A 1 70 ? 19.812 -9.108 27.188 1.00 83.50 70 LYS A CA 1
ATOM 519 C C . LYS A 1 70 ? 19.953 -8.031 28.255 1.00 83.50 70 LYS A C 1
ATOM 521 O O . LYS A 1 70 ? 19.472 -6.911 28.079 1.00 83.50 70 LYS A O 1
ATOM 526 N N . ILE A 1 71 ? 20.601 -8.361 29.370 1.00 77.88 71 ILE A N 1
ATOM 527 C CA . ILE A 1 71 ? 20.989 -7.335 30.340 1.00 77.88 71 ILE A CA 1
ATOM 528 C C . ILE A 1 71 ? 21.859 -6.286 29.639 1.00 77.88 71 ILE A C 1
ATOM 530 O O . ILE A 1 71 ? 22.721 -6.632 28.835 1.00 77.88 71 ILE A O 1
ATOM 534 N N . ASN A 1 72 ? 21.672 -5.009 29.965 1.00 74.31 72 ASN A N 1
ATOM 535 C CA . ASN A 1 72 ? 22.540 -3.947 29.466 1.00 74.31 72 ASN A CA 1
ATOM 536 C C . ASN A 1 72 ? 23.878 -3.951 30.232 1.00 74.31 72 ASN A C 1
ATOM 538 O O . ASN A 1 72 ? 24.110 -3.129 31.118 1.00 74.31 72 ASN A O 1
ATOM 542 N N . ASN A 1 73 ? 24.720 -4.952 29.967 1.00 70.62 73 ASN A N 1
ATOM 543 C CA . ASN A 1 73 ? 26.046 -5.098 30.558 1.00 70.62 73 ASN A CA 1
ATOM 544 C C . ASN A 1 73 ? 27.006 -5.702 29.517 1.00 70.62 73 ASN A C 1
ATOM 546 O O . ASN A 1 73 ? 26.858 -6.885 29.210 1.00 70.62 73 ASN A O 1
ATOM 550 N N . PRO A 1 74 ? 28.043 -4.963 29.073 1.00 70.06 74 PRO A N 1
ATOM 551 C CA . PRO A 1 74 ? 28.992 -5.412 28.043 1.00 70.06 74 PRO A CA 1
ATOM 552 C C . PRO A 1 74 ? 29.748 -6.715 28.352 1.00 70.06 74 PRO A C 1
ATOM 554 O O . PRO A 1 74 ? 30.396 -7.298 27.482 1.00 70.06 74 PRO A O 1
ATOM 557 N N . LYS A 1 75 ? 29.755 -7.155 29.617 1.00 82.50 75 LYS A N 1
ATOM 558 C CA . LYS A 1 75 ? 30.362 -8.426 30.034 1.00 82.50 75 LYS A CA 1
ATOM 559 C C . LYS A 1 75 ? 29.379 -9.599 29.987 1.00 82.50 75 LYS A C 1
ATOM 561 O O . LYS A 1 75 ? 29.826 -10.731 30.126 1.00 82.50 75 LYS A O 1
ATOM 566 N N . LEU A 1 76 ? 28.076 -9.346 29.840 1.00 78.00 76 LEU A N 1
ATOM 567 C CA . LEU A 1 76 ? 26.982 -10.315 29.991 1.00 78.00 76 LEU A CA 1
ATOM 568 C C . LEU A 1 76 ? 25.921 -10.213 28.875 1.00 78.00 76 LEU A C 1
ATOM 570 O O . LEU A 1 76 ? 24.797 -10.679 29.056 1.00 78.00 76 LEU A O 1
ATOM 574 N N . ASP A 1 77 ? 26.242 -9.615 27.733 1.00 74.12 77 ASP A N 1
ATOM 575 C CA . ASP A 1 77 ? 25.326 -9.422 26.599 1.00 74.12 77 ASP A CA 1
ATOM 576 C C . ASP A 1 77 ? 25.834 -10.060 25.293 1.00 74.12 77 ASP A C 1
ATOM 578 O O . ASP A 1 77 ? 25.236 -9.882 24.232 1.00 74.12 77 ASP A O 1
ATOM 582 N N . ARG A 1 78 ? 26.928 -10.833 25.360 1.00 71.69 78 ARG A N 1
ATOM 583 C CA . ARG A 1 78 ? 27.683 -11.269 24.173 1.00 71.69 78 ARG A CA 1
ATOM 584 C C . ARG A 1 78 ? 27.361 -12.687 23.692 1.00 71.69 78 ARG A C 1
ATOM 586 O O . ARG A 1 78 ? 27.755 -13.041 22.586 1.00 71.69 78 ARG A O 1
ATOM 593 N N . GLY A 1 79 ? 26.709 -13.509 24.513 1.00 82.19 79 GLY A N 1
ATOM 594 C CA . GLY A 1 79 ? 26.274 -14.870 24.156 1.00 82.19 79 GLY A CA 1
ATOM 595 C C . GLY A 1 79 ? 24.790 -14.971 23.792 1.00 82.19 79 GLY A C 1
ATOM 596 O O . GLY A 1 79 ? 24.110 -13.954 23.672 1.00 82.19 79 GLY A O 1
ATOM 597 N N . ASP A 1 80 ? 24.293 -16.202 23.657 1.00 84.25 80 ASP A N 1
ATOM 598 C CA . ASP A 1 80 ? 22.876 -16.539 23.462 1.00 84.25 80 ASP A CA 1
ATOM 599 C C . ASP A 1 80 ? 22.554 -17.901 24.098 1.00 84.25 80 ASP A C 1
ATOM 601 O O . ASP A 1 80 ? 23.460 -18.721 24.286 1.00 84.25 80 ASP A O 1
ATOM 605 N N . PHE A 1 81 ? 21.284 -18.145 24.422 1.00 87.38 81 PHE A N 1
ATOM 606 C CA . PHE A 1 81 ? 20.798 -19.486 24.747 1.00 87.38 81 PHE A CA 1
ATOM 607 C C . PHE A 1 81 ? 20.561 -20.280 23.466 1.00 87.38 81 PHE A C 1
ATOM 609 O O . PHE A 1 81 ? 20.200 -19.708 22.446 1.00 87.38 81 PHE A O 1
ATOM 616 N N . ILE A 1 82 ? 20.755 -21.596 23.526 1.00 88.81 82 ILE A N 1
ATOM 617 C CA . ILE A 1 82 ? 20.489 -22.512 22.416 1.00 88.81 82 ILE A CA 1
ATOM 618 C C . ILE A 1 82 ? 19.657 -23.669 22.958 1.00 88.81 82 ILE A C 1
ATOM 620 O O . ILE A 1 82 ? 20.043 -24.300 23.944 1.00 88.81 82 ILE A O 1
ATOM 624 N N . PHE A 1 83 ? 18.539 -23.954 22.305 1.00 88.12 83 PHE A N 1
ATOM 625 C CA . PHE A 1 83 ? 17.714 -25.132 22.526 1.00 88.12 83 PHE A CA 1
ATOM 626 C C . PHE A 1 83 ? 17.880 -26.069 21.332 1.00 88.12 83 PHE A C 1
ATOM 628 O O . PHE A 1 83 ? 17.955 -25.630 20.185 1.00 88.12 83 PHE A O 1
ATOM 635 N N . VAL A 1 84 ? 17.956 -27.367 21.609 1.00 86.69 84 VAL A N 1
ATOM 636 C CA . VAL A 1 84 ? 18.048 -28.401 20.576 1.00 86.69 84 VAL A CA 1
ATOM 637 C C . VAL A 1 84 ? 16.675 -29.040 20.447 1.00 86.69 84 VAL A C 1
ATOM 639 O O . VAL A 1 84 ? 16.159 -29.585 21.425 1.00 86.69 84 VAL A O 1
ATOM 642 N N . SER A 1 85 ? 16.080 -28.960 19.256 1.00 70.81 85 SER A N 1
ATOM 643 C CA . SER A 1 85 ? 14.790 -29.601 19.004 1.00 70.81 85 SER A CA 1
ATOM 644 C C . SER A 1 85 ? 14.946 -31.129 19.009 1.00 70.81 85 SER A C 1
ATOM 646 O O . SER A 1 85 ? 15.878 -31.656 18.396 1.00 70.81 85 SER A O 1
ATOM 648 N N . PRO A 1 86 ? 14.010 -31.881 19.617 1.00 65.38 86 PRO A N 1
ATOM 649 C CA . PRO A 1 86 ? 14.003 -33.343 19.554 1.00 65.38 86 PRO A CA 1
ATOM 650 C C . PRO A 1 86 ? 13.744 -33.902 18.140 1.00 65.38 86 PRO A C 1
ATOM 652 O O . PRO A 1 86 ? 13.863 -35.107 17.939 1.00 65.38 86 PRO A O 1
ATOM 655 N N . LYS A 1 87 ? 13.383 -33.060 17.157 1.00 58.22 87 LYS A N 1
ATOM 656 C CA . LYS A 1 87 ? 13.169 -33.463 15.754 1.00 58.22 87 LYS A CA 1
ATOM 657 C C . LYS A 1 87 ? 14.460 -33.512 14.927 1.00 58.22 87 LYS A C 1
ATOM 659 O O . LYS A 1 87 ? 14.422 -33.955 13.780 1.00 58.22 87 LYS A O 1
ATOM 664 N N . THR A 1 88 ? 15.592 -33.087 15.483 1.00 49.06 88 THR A N 1
ATOM 665 C CA . THR A 1 88 ? 16.882 -33.126 14.792 1.00 49.06 88 THR A CA 1
ATOM 666 C C . THR A 1 88 ? 17.460 -34.547 14.868 1.00 49.06 88 THR A C 1
ATOM 668 O O . THR A 1 88 ? 17.713 -35.028 15.974 1.00 49.06 88 THR A O 1
ATOM 671 N N . PRO A 1 89 ? 17.704 -35.253 13.742 1.00 43.41 89 PRO A N 1
ATOM 672 C CA . PRO A 1 89 ? 18.500 -36.475 13.786 1.00 43.41 89 PRO A CA 1
ATOM 673 C C . PRO A 1 89 ? 19.884 -36.119 14.336 1.00 43.41 89 PRO A C 1
ATOM 675 O O . PRO A 1 89 ? 20.523 -35.203 13.820 1.00 43.41 89 PRO A O 1
ATOM 678 N N . GLU A 1 90 ? 20.327 -36.806 15.396 1.00 44.81 90 GLU A N 1
ATOM 679 C CA . GLU A 1 90 ? 21.606 -36.567 16.077 1.00 44.81 90 GLU A CA 1
ATOM 680 C C . GLU A 1 90 ? 22.780 -36.520 15.084 1.00 44.81 90 GLU A C 1
ATOM 682 O O . GLU A 1 90 ? 23.454 -37.517 14.814 1.00 44.81 90 GLU A O 1
ATOM 687 N N . LYS A 1 91 ? 23.122 -35.331 14.589 1.00 40.25 91 LYS A N 1
ATOM 688 C CA . LYS A 1 91 ? 24.481 -35.060 14.140 1.00 40.25 91 LYS A CA 1
ATOM 689 C C . LYS A 1 91 ? 25.264 -34.709 15.394 1.00 40.25 91 LYS A C 1
ATOM 691 O O . LYS A 1 91 ? 25.320 -33.555 15.805 1.00 40.25 91 LYS A O 1
ATOM 696 N N . LYS A 1 92 ? 25.823 -35.742 16.033 1.00 37.59 92 LYS A N 1
ATOM 697 C CA . LYS A 1 92 ? 26.761 -35.627 17.155 1.00 37.59 92 LYS A CA 1
ATOM 698 C C . LYS A 1 92 ? 27.790 -34.530 16.863 1.00 37.59 92 LYS A C 1
ATOM 700 O O . LYS A 1 92 ? 28.731 -34.745 16.101 1.00 37.59 92 LYS A O 1
ATOM 705 N N . MET A 1 93 ? 27.657 -33.374 17.509 1.00 36.78 93 MET A N 1
ATOM 706 C CA . MET A 1 93 ? 28.810 -32.521 17.763 1.00 36.78 93 MET A CA 1
ATOM 707 C C . MET A 1 93 ? 29.683 -33.274 18.762 1.00 36.78 93 MET A C 1
ATOM 709 O O . MET A 1 93 ? 29.359 -33.370 19.944 1.00 36.78 93 MET A O 1
ATOM 713 N N . ALA A 1 94 ? 30.767 -33.868 18.266 1.00 32.81 94 ALA A N 1
ATOM 714 C CA . ALA A 1 94 ? 31.812 -34.421 19.105 1.00 32.81 94 ALA A CA 1
ATOM 715 C C . ALA A 1 94 ? 32.302 -33.325 20.061 1.00 32.81 94 ALA A C 1
ATOM 717 O O . ALA A 1 94 ? 32.902 -32.330 19.650 1.00 32.81 94 ALA A O 1
ATOM 718 N N . ALA A 1 95 ? 32.018 -33.522 21.345 1.00 35.88 95 ALA A N 1
ATOM 719 C CA . ALA A 1 95 ? 32.615 -32.772 22.426 1.00 35.88 95 ALA A CA 1
ATOM 720 C C . ALA A 1 95 ? 34.142 -32.909 22.338 1.00 35.88 95 ALA A C 1
ATOM 722 O O . ALA A 1 95 ? 34.688 -33.997 22.508 1.00 35.88 95 ALA A O 1
ATOM 723 N N . LYS A 1 96 ? 34.843 -31.799 22.098 1.00 32.06 96 LYS A N 1
ATOM 724 C CA . LYS A 1 96 ? 36.233 -31.649 22.535 1.00 32.06 96 LYS A CA 1
ATOM 725 C C . LYS A 1 96 ? 36.228 -30.822 23.813 1.00 32.06 96 LYS A C 1
ATOM 727 O O . LYS A 1 96 ? 36.432 -29.613 23.800 1.00 32.06 96 LYS A O 1
ATOM 732 N N . THR A 1 97 ? 35.956 -31.511 24.915 1.00 31.08 97 THR A N 1
ATOM 733 C CA . THR A 1 97 ? 36.437 -31.116 26.238 1.00 31.08 97 THR A CA 1
ATOM 734 C C . THR A 1 97 ? 37.953 -31.316 26.237 1.00 31.08 97 THR A C 1
ATOM 736 O O . THR A 1 97 ? 38.439 -32.350 25.778 1.00 31.08 97 THR A O 1
ATOM 739 N N . ALA A 1 98 ? 38.700 -30.308 26.684 1.00 30.67 98 ALA A N 1
ATOM 740 C CA . ALA A 1 98 ? 40.148 -30.384 26.853 1.00 30.67 98 ALA A CA 1
ATOM 741 C C . ALA A 1 98 ? 40.550 -31.519 27.816 1.00 30.67 98 ALA A C 1
ATOM 743 O O . ALA A 1 98 ? 39.781 -31.871 28.714 1.00 30.67 98 ALA A O 1
ATOM 744 N N . PRO A 1 99 ? 41.785 -32.022 27.681 1.00 33.69 99 PRO A N 1
ATOM 745 C CA . PRO A 1 99 ? 42.676 -31.905 28.826 1.00 33.69 99 PRO A CA 1
ATOM 746 C C . PRO A 1 99 ? 44.053 -31.330 28.476 1.00 33.69 99 PRO A C 1
ATOM 748 O O . PRO A 1 99 ? 44.606 -31.495 27.391 1.00 33.69 99 PRO A O 1
ATOM 751 N N . GLU A 1 100 ? 44.563 -30.626 29.473 1.00 30.77 100 GLU A N 1
ATOM 752 C CA . GLU A 1 100 ? 45.884 -30.046 29.659 1.00 30.77 100 GLU A CA 1
ATOM 753 C C . GLU A 1 100 ? 46.963 -31.131 29.825 1.00 30.77 100 GLU A C 1
ATOM 755 O O . GLU A 1 100 ? 46.818 -31.974 30.704 1.00 30.77 100 GLU A O 1
ATOM 760 N N . THR A 1 101 ? 48.030 -31.125 29.007 1.00 29.00 101 THR A N 1
ATOM 761 C CA . THR A 1 101 ? 49.465 -31.192 29.406 1.00 29.00 101 THR A CA 1
ATOM 762 C C . THR A 1 101 ? 50.419 -31.342 28.201 1.00 29.00 101 THR A C 1
ATOM 764 O O . THR A 1 101 ? 50.123 -32.045 27.241 1.00 29.00 101 THR A O 1
ATOM 767 N N . ALA A 1 102 ? 51.603 -30.720 28.337 1.00 28.70 102 ALA A N 1
ATOM 768 C CA . ALA A 1 102 ? 52.865 -30.886 27.587 1.00 28.70 102 ALA A CA 1
ATOM 769 C C . ALA A 1 102 ? 53.078 -30.132 26.241 1.00 28.70 102 ALA A C 1
ATOM 771 O O . ALA A 1 102 ? 52.659 -30.548 25.167 1.00 28.70 102 ALA A O 1
ATOM 772 N N . MET A 1 103 ? 53.873 -29.052 26.306 1.00 26.39 103 MET A N 1
ATOM 773 C CA . MET A 1 103 ? 54.822 -28.609 25.253 1.00 26.39 103 MET A CA 1
ATOM 774 C C . MET A 1 103 ? 56.007 -29.619 25.169 1.00 26.39 103 MET A C 1
ATOM 776 O O . MET A 1 103 ? 56.179 -30.310 26.176 1.00 26.39 103 MET A O 1
ATOM 780 N N . PRO A 1 104 ? 56.890 -29.694 24.121 1.00 34.31 104 PRO A N 1
ATOM 781 C CA . PRO A 1 104 ? 57.429 -28.556 23.343 1.00 34.31 104 PRO A CA 1
ATOM 782 C C . PRO A 1 104 ? 57.900 -28.748 21.859 1.00 34.31 104 PRO A C 1
ATOM 784 O O . PRO A 1 104 ? 58.273 -29.827 21.425 1.00 34.31 104 PRO A O 1
ATOM 787 N N . LYS A 1 105 ? 58.037 -27.588 21.178 1.00 26.50 105 LYS A N 1
ATOM 788 C CA . LYS A 1 105 ? 59.064 -27.140 20.188 1.00 26.50 105 LYS A CA 1
ATOM 789 C C . LYS A 1 105 ? 59.223 -27.779 18.772 1.00 26.50 105 LYS A C 1
ATOM 791 O O . LYS A 1 105 ? 59.374 -28.982 18.615 1.00 26.50 105 LYS A O 1
ATOM 796 N N . THR A 1 106 ? 59.503 -26.862 17.819 1.00 21.45 106 THR A N 1
ATOM 797 C CA . THR A 1 106 ? 60.523 -26.879 16.718 1.00 21.45 106 THR A CA 1
ATOM 798 C C . THR A 1 106 ? 60.040 -26.938 15.245 1.00 21.45 106 THR A C 1
ATOM 800 O O . THR A 1 106 ? 59.775 -28.002 14.712 1.00 21.45 106 THR A O 1
ATOM 803 N N . THR A 1 107 ? 59.983 -25.756 14.606 1.00 22.28 107 THR A N 1
ATOM 804 C CA . THR A 1 107 ? 60.775 -25.297 13.427 1.00 22.28 107 THR A CA 1
ATOM 805 C C . THR A 1 107 ? 60.787 -26.080 12.082 1.00 22.28 107 THR A C 1
ATOM 807 O O . THR A 1 107 ? 61.385 -27.141 11.982 1.00 22.28 107 THR A O 1
ATOM 810 N N . THR A 1 108 ? 60.319 -25.379 11.026 1.00 21.84 108 THR A N 1
ATOM 811 C CA . THR A 1 108 ? 60.932 -25.189 9.675 1.00 21.84 108 THR A CA 1
ATOM 812 C C . THR A 1 108 ? 60.589 -26.077 8.452 1.00 21.84 108 THR A C 1
ATOM 814 O O . THR A 1 108 ? 61.006 -27.218 8.337 1.00 21.84 108 THR A O 1
ATOM 817 N N . GLN A 1 109 ? 59.962 -25.374 7.488 1.00 23.09 109 GLN A N 1
ATOM 818 C CA . GLN A 1 109 ? 60.123 -25.290 6.015 1.00 23.09 109 GLN A CA 1
ATOM 819 C C . GLN A 1 109 ? 59.735 -26.404 5.015 1.00 23.09 109 GLN A C 1
ATOM 821 O O . GLN A 1 109 ? 60.295 -27.489 4.984 1.00 23.09 109 GLN A O 1
ATOM 826 N N . ALA A 1 110 ? 58.953 -25.902 4.042 1.00 23.05 110 ALA A N 1
ATOM 827 C CA . ALA A 1 110 ? 59.056 -26.018 2.579 1.00 23.05 110 ALA A CA 1
ATOM 828 C C . ALA A 1 110 ? 58.398 -27.210 1.859 1.00 23.05 110 ALA A C 1
ATOM 830 O O . ALA A 1 110 ? 58.827 -28.353 1.959 1.00 23.05 110 ALA A O 1
ATOM 831 N N . GLY A 1 111 ? 57.413 -26.860 1.020 1.00 25.39 111 GLY A N 1
ATOM 832 C CA . GLY A 1 111 ? 56.822 -27.701 -0.019 1.00 25.39 111 GLY A CA 1
ATOM 833 C C . GLY A 1 111 ? 55.471 -27.157 -0.502 1.00 25.39 111 GLY A C 1
ATOM 834 O O . GLY A 1 111 ? 54.436 -27.553 0.017 1.00 25.39 111 GLY A O 1
ATOM 835 N N . GLU A 1 112 ? 55.473 -26.245 -1.476 1.00 25.59 112 GLU A N 1
ATOM 836 C CA . GLU A 1 112 ? 54.336 -26.042 -2.400 1.00 25.59 112 GLU A CA 1
ATOM 837 C C . GLU A 1 112 ? 54.385 -27.143 -3.487 1.00 25.59 112 GLU A C 1
ATOM 839 O O . GLU A 1 112 ? 55.496 -27.610 -3.763 1.00 25.59 112 GLU A O 1
ATOM 844 N N . PRO A 1 113 ? 53.266 -27.576 -4.126 1.00 31.33 113 PRO A N 1
ATOM 845 C CA . PRO A 1 113 ? 52.253 -26.672 -4.693 1.00 31.33 113 PRO A CA 1
ATOM 846 C C . PRO A 1 113 ? 50.774 -27.135 -4.662 1.00 31.33 113 PRO A C 1
ATOM 848 O O . PRO A 1 113 ? 50.453 -28.317 -4.724 1.00 31.33 113 PRO A O 1
ATOM 851 N N . GLY A 1 114 ? 49.867 -26.153 -4.745 1.00 25.98 114 GLY A N 1
ATOM 852 C CA . GLY A 1 114 ? 48.598 -26.290 -5.470 1.00 25.98 114 GLY A CA 1
ATOM 853 C C . GLY A 1 114 ? 47.307 -26.427 -4.653 1.00 25.98 114 GLY A C 1
ATOM 854 O O . GLY A 1 114 ? 47.150 -27.333 -3.847 1.00 25.98 114 GLY A O 1
ATOM 855 N N . THR A 1 115 ? 46.332 -25.598 -5.047 1.00 24.69 115 THR A N 1
ATOM 856 C CA . THR A 1 115 ? 44.863 -25.702 -4.897 1.00 24.69 115 THR A CA 1
ATOM 857 C C . THR A 1 115 ? 44.156 -25.010 -3.716 1.00 24.69 115 THR A C 1
ATOM 859 O O . THR A 1 115 ? 44.348 -25.333 -2.554 1.00 24.69 115 THR A O 1
ATOM 862 N N . ALA A 1 116 ? 43.238 -24.116 -4.120 1.00 25.28 116 ALA A N 1
ATOM 863 C CA . ALA A 1 116 ? 42.029 -23.637 -3.446 1.00 25.28 116 ALA A CA 1
ATOM 864 C C . ALA A 1 116 ? 42.190 -22.860 -2.124 1.00 25.28 116 ALA A C 1
ATOM 866 O O . ALA A 1 116 ? 42.257 -23.430 -1.039 1.00 25.28 116 ALA A O 1
ATOM 867 N N . GLU A 1 117 ? 42.099 -21.529 -2.215 1.00 26.23 117 GLU A N 1
ATOM 868 C CA . GLU A 1 117 ? 41.760 -20.677 -1.072 1.00 26.23 117 GLU A CA 1
ATOM 869 C C . GLU A 1 117 ? 40.327 -20.986 -0.607 1.00 26.23 117 GLU A C 1
ATOM 871 O O . GLU A 1 117 ? 39.340 -20.491 -1.150 1.00 26.23 117 GLU A O 1
ATOM 876 N N . VAL A 1 118 ? 40.214 -21.841 0.410 1.00 28.23 118 VAL A N 1
ATOM 877 C CA . VAL A 1 118 ? 39.027 -21.945 1.260 1.00 28.23 118 VAL A CA 1
ATOM 878 C C . VAL A 1 118 ? 39.134 -20.831 2.293 1.00 28.23 118 VAL A C 1
ATOM 880 O O . VAL A 1 118 ? 39.931 -20.903 3.228 1.00 28.23 118 VAL A O 1
ATOM 883 N N . GLN A 1 119 ? 38.359 -19.772 2.086 1.00 30.28 119 GLN A N 1
ATOM 884 C CA . GLN A 1 119 ? 38.249 -18.663 3.022 1.00 30.28 119 GLN A CA 1
ATOM 885 C C . GLN A 1 119 ? 37.399 -19.094 4.231 1.00 30.28 119 GLN A C 1
ATOM 887 O O . GLN A 1 119 ? 36.349 -19.715 4.088 1.00 30.28 119 GLN A O 1
ATOM 892 N N . ASP A 1 120 ? 37.920 -18.803 5.419 1.00 29.81 120 ASP A N 1
ATOM 893 C CA . ASP A 1 120 ? 37.417 -19.157 6.748 1.00 29.81 120 ASP A CA 1
ATOM 894 C C . ASP A 1 120 ? 35.981 -18.651 7.007 1.00 29.81 120 ASP A C 1
ATOM 896 O O . ASP A 1 120 ? 35.752 -17.477 7.294 1.00 29.81 120 ASP A O 1
ATOM 900 N N . ASP A 1 121 ? 35.008 -19.560 6.907 1.00 34.81 121 ASP A N 1
ATOM 901 C CA . ASP A 1 121 ? 33.563 -19.300 6.984 1.00 34.81 121 ASP A CA 1
ATOM 902 C C . ASP A 1 121 ? 32.994 -19.489 8.410 1.00 34.81 121 ASP A C 1
ATOM 904 O O . ASP A 1 121 ? 31.960 -20.120 8.630 1.00 34.81 121 ASP A O 1
ATOM 908 N N . ARG A 1 122 ? 33.703 -19.002 9.439 1.00 31.00 122 ARG A N 1
ATOM 909 C CA . ARG A 1 122 ? 33.280 -19.134 10.854 1.00 31.00 122 ARG A CA 1
ATOM 910 C C . ARG A 1 122 ? 33.207 -17.826 11.627 1.00 31.00 122 ARG A C 1
ATOM 912 O O . ARG A 1 122 ? 33.395 -17.789 12.844 1.00 31.00 122 ARG A O 1
ATOM 919 N N . MET A 1 123 ? 32.806 -16.763 10.942 1.00 23.66 123 MET A N 1
ATOM 920 C CA . MET A 1 123 ? 32.294 -15.567 11.597 1.00 23.66 123 MET A CA 1
ATOM 921 C C . MET A 1 123 ? 30.839 -15.365 11.177 1.00 23.66 123 MET A C 1
ATOM 923 O O . MET A 1 123 ? 30.555 -14.895 10.080 1.00 23.66 123 MET A O 1
ATOM 927 N N . ALA A 1 124 ? 29.912 -15.752 12.059 1.00 24.88 124 ALA A N 1
ATOM 928 C CA . ALA A 1 124 ? 28.487 -15.503 11.886 1.00 24.88 124 ALA A CA 1
ATOM 929 C C . ALA A 1 124 ? 28.263 -14.002 11.649 1.00 24.88 124 ALA A C 1
ATOM 931 O O . ALA A 1 124 ? 28.438 -13.172 12.547 1.00 24.88 124 ALA A O 1
ATOM 932 N N . TYR A 1 125 ? 27.912 -13.652 10.413 1.00 27.31 125 TYR A N 1
ATOM 933 C CA . TYR A 1 125 ? 27.489 -12.311 10.057 1.00 27.31 125 TYR A CA 1
ATOM 934 C C . TYR A 1 125 ? 26.165 -12.033 10.770 1.00 27.31 125 TYR A C 1
ATOM 936 O O . TYR A 1 125 ? 25.121 -12.550 10.387 1.00 27.31 125 TYR A O 1
ATOM 944 N N . ILE A 1 126 ? 26.213 -11.219 11.823 1.00 26.92 126 ILE A N 1
ATOM 945 C CA . ILE A 1 126 ? 25.022 -10.611 12.414 1.00 26.92 126 ILE A CA 1
ATOM 946 C C . ILE A 1 126 ? 24.545 -9.549 11.411 1.00 26.92 126 ILE A C 1
ATOM 948 O O . ILE A 1 126 ? 25.243 -8.538 11.247 1.00 26.92 126 ILE A O 1
ATOM 952 N N . PRO A 1 127 ? 23.396 -9.714 10.726 1.00 28.67 127 PRO A N 1
ATOM 953 C CA . PRO A 1 127 ? 22.853 -8.632 9.922 1.00 28.67 127 PRO A CA 1
ATOM 954 C C . PRO A 1 127 ? 22.530 -7.467 10.860 1.00 28.67 127 PRO A C 1
ATOM 956 O O . PRO A 1 127 ? 21.713 -7.581 11.768 1.00 28.67 127 PRO A O 1
ATOM 959 N N . LYS A 1 128 ? 23.190 -6.324 10.651 1.00 30.73 128 LYS A N 1
ATOM 960 C CA . LYS A 1 128 ? 23.011 -5.107 11.465 1.00 30.73 128 LYS A CA 1
ATOM 961 C C . LYS A 1 128 ? 21.624 -4.459 11.315 1.00 30.73 128 LYS A C 1
ATOM 963 O O . LYS A 1 128 ? 21.377 -3.418 11.916 1.00 30.73 128 LYS A O 1
ATOM 968 N N . THR A 1 129 ? 20.730 -5.031 10.514 1.00 30.83 129 THR A N 1
ATOM 969 C CA . THR A 1 129 ? 19.421 -4.464 10.182 1.00 30.83 129 THR A CA 1
ATOM 970 C C . THR A 1 129 ? 18.364 -5.560 10.114 1.00 30.83 129 THR A C 1
ATOM 972 O O . THR A 1 129 ? 18.597 -6.599 9.496 1.00 30.83 129 THR A O 1
ATOM 975 N N . ALA A 1 130 ? 17.197 -5.303 10.713 1.00 33.69 130 ALA A N 1
ATOM 976 C CA . ALA A 1 130 ? 15.987 -6.102 10.523 1.00 33.69 130 ALA A CA 1
ATOM 977 C C . ALA A 1 130 ? 15.695 -6.304 9.022 1.00 33.69 130 ALA A C 1
ATOM 979 O O . ALA A 1 130 ? 15.988 -5.415 8.216 1.00 33.69 130 ALA A O 1
ATOM 980 N N . ARG A 1 131 ? 15.130 -7.463 8.643 1.00 36.56 131 ARG A N 1
ATOM 981 C CA . ARG A 1 131 ? 14.721 -7.738 7.253 1.00 36.56 131 ARG A CA 1
ATOM 982 C C . ARG A 1 131 ? 13.792 -6.618 6.777 1.00 36.56 131 ARG A C 1
ATOM 984 O O . ARG A 1 131 ? 12.793 -6.312 7.420 1.00 36.56 131 ARG A O 1
ATOM 991 N N . THR A 1 132 ? 14.142 -5.986 5.666 1.00 39.72 132 THR A N 1
ATOM 992 C CA . THR A 1 132 ? 13.373 -4.884 5.078 1.00 39.72 132 THR A CA 1
ATOM 993 C C . THR A 1 132 ? 12.197 -5.421 4.249 1.00 39.72 132 THR A C 1
ATOM 995 O O . THR A 1 132 ? 12.170 -6.599 3.898 1.00 39.72 132 THR A O 1
ATOM 998 N N . ALA A 1 133 ? 11.243 -4.564 3.856 1.00 40.72 133 ALA A N 1
ATOM 999 C CA . ALA A 1 133 ? 10.115 -4.941 2.970 1.00 40.72 133 ALA A CA 1
ATOM 1000 C C . ALA A 1 133 ? 10.628 -5.598 1.685 1.00 40.72 133 ALA A C 1
ATOM 1002 O O . ALA A 1 133 ? 10.044 -6.526 1.134 1.00 40.72 133 ALA A O 1
ATOM 1003 N N . HIS A 1 134 ? 11.779 -5.100 1.246 1.00 40.94 134 HIS A N 1
ATOM 1004 C CA . HIS A 1 134 ? 12.517 -5.550 0.090 1.00 40.94 134 HIS A CA 1
ATOM 1005 C C . HIS A 1 134 ? 13.050 -6.991 0.243 1.00 40.94 134 HIS A C 1
ATOM 1007 O O . HIS A 1 134 ? 13.082 -7.727 -0.740 1.00 40.94 134 HIS A O 1
ATOM 1013 N N . ASP A 1 135 ? 13.388 -7.442 1.456 1.00 40.84 135 ASP A N 1
ATOM 1014 C CA . ASP A 1 135 ? 13.858 -8.812 1.715 1.00 40.84 135 ASP A CA 1
ATOM 1015 C C . ASP A 1 135 ? 12.705 -9.832 1.749 1.00 40.84 135 ASP A C 1
ATOM 1017 O O . ASP A 1 135 ? 12.871 -10.966 1.294 1.00 40.84 135 ASP A O 1
ATOM 1021 N N . VAL A 1 136 ? 11.522 -9.418 2.222 1.00 44.94 136 VAL A N 1
ATOM 1022 C CA . VAL A 1 136 ? 10.286 -10.228 2.228 1.00 44.94 136 VAL A CA 1
ATOM 1023 C C . VAL A 1 136 ? 9.715 -10.369 0.812 1.00 44.94 136 VAL A C 1
ATOM 1025 O O . VAL A 1 136 ? 9.376 -11.473 0.373 1.00 44.94 136 VAL A O 1
ATOM 1028 N N . LEU A 1 137 ? 9.686 -9.271 0.051 1.00 47.62 137 LEU A N 1
ATOM 1029 C CA . LEU A 1 137 ? 9.229 -9.270 -1.340 1.00 47.62 137 LEU A CA 1
ATOM 1030 C C . LEU A 1 137 ? 10.133 -10.122 -2.246 1.00 47.62 137 LEU A C 1
ATOM 1032 O O . LEU A 1 137 ? 9.617 -10.819 -3.116 1.00 47.62 137 LEU A O 1
ATOM 1036 N N . LYS A 1 138 ? 11.448 -10.184 -1.981 1.00 41.03 138 LYS A N 1
ATOM 1037 C CA . LYS A 1 138 ? 12.400 -11.004 -2.754 1.00 41.03 138 LYS A CA 1
ATOM 1038 C C . LYS A 1 138 ? 12.323 -12.524 -2.539 1.00 41.03 138 LYS A C 1
ATOM 1040 O O . LYS A 1 138 ? 12.844 -13.239 -3.390 1.00 41.03 138 LYS A O 1
ATOM 1045 N N . ARG A 1 139 ? 11.782 -13.038 -1.421 1.00 38.97 139 ARG A N 1
ATOM 1046 C CA . ARG A 1 139 ? 11.957 -14.466 -1.038 1.00 38.97 139 ARG A CA 1
ATOM 1047 C C . ARG A 1 139 ? 10.701 -15.227 -0.587 1.00 38.97 139 ARG A C 1
ATOM 1049 O O . ARG A 1 139 ? 10.785 -16.441 -0.433 1.00 38.97 139 ARG A O 1
ATOM 1056 N N . GLY A 1 140 ? 9.564 -14.570 -0.356 1.00 37.03 140 GLY A N 1
ATOM 1057 C CA . GLY A 1 140 ? 8.362 -15.247 0.160 1.00 37.03 140 GLY A CA 1
ATOM 1058 C C . GLY A 1 140 ? 7.612 -16.098 -0.878 1.00 37.03 140 GLY A C 1
ATOM 1059 O O . GLY A 1 140 ? 7.371 -15.640 -1.993 1.00 37.03 140 GLY A O 1
ATOM 1060 N N . GLN A 1 141 ? 7.187 -17.306 -0.496 1.00 33.47 141 GLN A N 1
ATOM 1061 C CA . GLN A 1 141 ? 6.108 -18.037 -1.174 1.00 33.47 141 GLN A CA 1
ATOM 1062 C C . GLN A 1 141 ? 4.756 -17.502 -0.659 1.00 33.47 141 GLN A C 1
ATOM 1064 O O . GLN A 1 141 ? 4.546 -17.480 0.550 1.00 33.47 141 GLN A O 1
ATOM 1069 N N . GLY A 1 142 ? 3.856 -17.059 -1.551 1.00 40.12 142 GLY A N 1
ATOM 1070 C CA . GLY A 1 142 ? 2.484 -16.630 -1.210 1.00 40.12 142 GLY A CA 1
ATOM 1071 C C . GLY A 1 142 ? 2.112 -15.171 -1.562 1.00 40.12 142 GLY A C 1
ATOM 1072 O O . GLY A 1 142 ? 2.987 -14.395 -1.985 1.00 40.12 142 GLY A O 1
ATOM 1073 N N . PRO A 1 143 ? 0.815 -14.801 -1.420 1.00 42.09 143 PRO A N 1
ATOM 1074 C CA . PRO A 1 143 ? 0.325 -13.427 -1.588 1.00 42.09 143 PRO A CA 1
ATOM 1075 C C . PRO A 1 143 ? 1.065 -12.472 -0.639 1.00 42.09 143 PRO A C 1
ATOM 1077 O O . PRO A 1 143 ? 1.387 -12.841 0.488 1.00 42.09 143 PRO A O 1
ATOM 1080 N N . PHE A 1 144 ? 1.368 -11.253 -1.091 1.00 50.75 144 PHE A N 1
ATOM 1081 C CA . PHE A 1 144 ? 1.959 -10.226 -0.230 1.00 50.75 144 PHE A CA 1
ATOM 1082 C C . PHE A 1 144 ? 0.835 -9.371 0.331 1.00 50.75 144 PHE A C 1
ATOM 1084 O O . PHE A 1 144 ? 0.281 -8.502 -0.342 1.00 50.75 144 PHE A O 1
ATOM 1091 N N . VAL A 1 145 ? 0.488 -9.655 1.576 1.00 50.66 145 VAL A N 1
ATOM 1092 C CA . VAL A 1 145 ? -0.501 -8.899 2.328 1.00 50.66 145 VAL A CA 1
ATOM 1093 C C . VAL A 1 145 ? 0.195 -7.667 2.901 1.00 50.66 145 VAL A C 1
ATOM 1095 O O . VAL A 1 145 ? 1.167 -7.774 3.644 1.00 50.66 145 VAL A O 1
ATOM 1098 N N . LEU A 1 146 ? -0.268 -6.480 2.521 1.00 53.34 146 LEU A N 1
ATOM 1099 C CA . LEU A 1 146 ? 0.088 -5.236 3.185 1.00 53.34 146 LEU A CA 1
ATOM 1100 C C . LEU A 1 146 ? -1.072 -4.886 4.135 1.00 53.34 146 LEU A C 1
ATOM 1102 O O . LEU A 1 146 ? -1.865 -3.994 3.853 1.00 53.34 146 LEU A O 1
ATOM 1106 N N . ASP A 1 147 ? -1.103 -5.632 5.246 1.00 42.78 147 ASP A N 1
ATOM 1107 C CA . ASP A 1 147 ? -2.126 -5.763 6.306 1.00 42.78 147 ASP A CA 1
ATOM 1108 C C . ASP A 1 147 ? -3.209 -6.832 6.119 1.00 42.78 147 ASP A C 1
ATOM 1110 O O . ASP A 1 147 ? -4.150 -6.663 5.342 1.00 42.78 147 ASP A O 1
ATOM 1114 N N . ASP A 1 148 ? -3.156 -7.855 6.968 1.00 38.09 148 ASP A N 1
ATOM 1115 C CA . ASP A 1 148 ? -4.276 -8.189 7.834 1.00 38.09 148 ASP A CA 1
ATOM 1116 C C . ASP A 1 148 ? -3.989 -7.571 9.210 1.00 38.09 148 ASP A C 1
ATOM 1118 O O . ASP A 1 148 ? -3.172 -8.041 9.988 1.00 38.09 148 ASP A O 1
ATOM 1122 N N . PHE A 1 149 ? -4.684 -6.483 9.539 1.00 46.47 149 PHE A N 1
ATOM 1123 C CA . PHE A 1 149 ? -4.633 -5.760 10.823 1.00 46.47 149 PHE A CA 1
ATOM 1124 C C . PHE A 1 149 ? -4.966 -6.609 12.078 1.00 46.47 149 PHE A C 1
ATOM 1126 O O . PHE A 1 149 ? -5.260 -6.068 13.152 1.00 46.47 149 PHE A O 1
ATOM 1133 N N . GLU A 1 150 ? -4.981 -7.928 11.932 1.00 37.25 150 GLU A N 1
ATOM 1134 C CA . GLU A 1 150 ? -5.274 -8.959 12.911 1.00 37.25 150 GLU A CA 1
ATOM 1135 C C . GLU A 1 150 ? -3.997 -9.599 13.483 1.00 37.25 150 GLU A C 1
ATOM 1137 O O . GLU A 1 150 ? -4.030 -10.084 14.615 1.00 37.25 150 GLU A O 1
ATOM 1142 N N . ASP A 1 151 ? -2.866 -9.556 12.765 1.00 39.88 151 ASP A N 1
ATOM 1143 C CA . ASP A 1 151 ? -1.696 -10.393 13.057 1.00 39.88 151 ASP A CA 1
ATOM 1144 C C . ASP A 1 151 ? -0.540 -9.694 13.796 1.00 39.88 151 ASP A C 1
ATOM 1146 O O . ASP A 1 151 ? 0.469 -10.343 14.059 1.00 39.88 151 ASP A O 1
ATOM 1150 N N . ARG A 1 152 ? -0.669 -8.396 14.134 1.00 40.12 152 ARG A N 1
ATOM 1151 C CA . ARG A 1 152 ? 0.291 -7.578 14.926 1.00 40.12 152 ARG A CA 1
ATOM 1152 C C . ARG A 1 152 ? 1.777 -7.909 14.692 1.00 40.12 152 ARG A C 1
ATOM 1154 O O . ARG A 1 152 ? 2.601 -7.770 15.608 1.00 40.12 152 ARG A O 1
ATOM 1161 N N . ASP A 1 153 ? 2.134 -8.283 13.470 1.00 39.50 153 ASP A N 1
ATOM 1162 C CA . ASP A 1 153 ? 3.508 -8.545 13.094 1.00 39.50 153 ASP A CA 1
ATOM 1163 C C . ASP A 1 153 ? 4.334 -7.243 13.209 1.00 39.50 153 ASP A C 1
ATOM 1165 O O . ASP A 1 153 ? 3.816 -6.141 13.455 1.00 39.50 153 ASP A O 1
ATOM 1169 N N . LEU A 1 154 ? 5.660 -7.337 13.073 1.00 33.69 154 LEU A N 1
ATOM 1170 C CA . LEU A 1 154 ? 6.539 -6.158 13.144 1.00 33.69 154 LEU A CA 1
ATOM 1171 C C . LEU A 1 154 ? 6.158 -5.063 12.125 1.00 33.69 154 LEU A C 1
ATOM 1173 O O . LEU A 1 154 ? 6.552 -3.906 12.296 1.00 33.69 154 LEU A O 1
ATOM 1177 N N . TRP A 1 155 ? 5.385 -5.403 11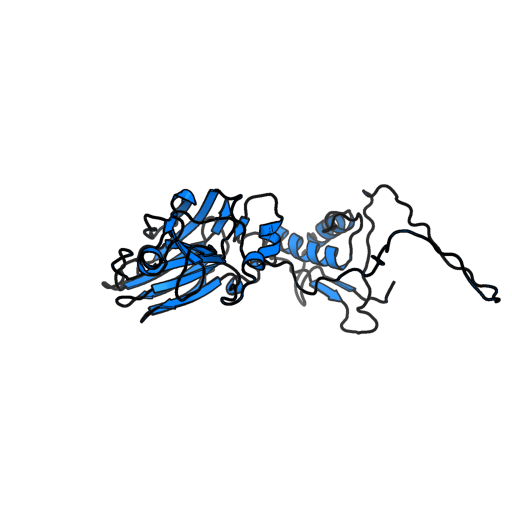.089 1.00 39.06 155 TRP A N 1
ATOM 1178 C CA . TRP A 1 155 ? 4.830 -4.449 10.144 1.00 39.06 155 TRP A CA 1
ATOM 1179 C C . TRP A 1 155 ? 3.677 -3.684 10.797 1.00 39.06 155 TRP A C 1
ATOM 1181 O O . TRP A 1 155 ? 3.704 -2.452 10.824 1.00 39.06 155 TRP A O 1
ATOM 1191 N N . SER A 1 156 ? 2.693 -4.379 11.360 1.00 41.41 156 SER A N 1
ATOM 1192 C CA . SER A 1 156 ? 1.454 -3.847 11.947 1.00 41.41 156 SER A CA 1
ATOM 1193 C C . SER A 1 156 ? 1.648 -2.967 13.190 1.00 41.41 156 SER A C 1
ATOM 1195 O O . SER A 1 156 ? 0.880 -2.025 13.399 1.00 41.41 156 SER A O 1
ATOM 1197 N N . GLN A 1 157 ? 2.721 -3.165 13.962 1.00 37.41 157 GLN A N 1
ATOM 1198 C CA . GLN A 1 157 ? 3.042 -2.315 15.125 1.00 37.41 157 GLN A CA 1
ATOM 1199 C C . GLN A 1 157 ? 3.504 -0.896 14.745 1.00 37.41 157 GLN A C 1
ATOM 1201 O O . GLN A 1 157 ? 3.320 0.044 15.517 1.00 37.41 157 GLN A O 1
ATOM 1206 N N . ASN A 1 158 ? 4.016 -0.713 13.524 1.00 42.97 158 ASN A N 1
ATOM 1207 C CA . ASN A 1 158 ? 4.488 0.572 13.009 1.00 42.97 158 ASN A CA 1
ATOM 1208 C C . ASN A 1 158 ? 3.570 1.104 11.906 1.00 42.97 158 ASN A C 1
ATOM 1210 O O . ASN A 1 158 ? 4.045 1.590 10.880 1.00 42.97 158 ASN A O 1
ATOM 1214 N N . PHE A 1 159 ? 2.247 1.027 12.109 1.00 44.78 159 PHE A N 1
ATOM 1215 C CA . PHE A 1 159 ? 1.239 1.515 11.161 1.00 44.78 159 PHE A CA 1
ATOM 1216 C C . PHE A 1 159 ? 1.644 2.896 10.601 1.00 44.78 159 PHE A C 1
ATOM 1218 O O . PHE A 1 159 ? 1.812 3.049 9.399 1.00 44.78 159 PHE A O 1
ATOM 1225 N N . HIS A 1 160 ? 1.987 3.867 11.454 1.00 47.69 160 HIS A N 1
ATOM 1226 C CA . HIS A 1 160 ? 2.424 5.206 11.028 1.00 47.69 160 HIS A CA 1
ATOM 1227 C C . HIS A 1 160 ? 3.693 5.270 10.157 1.00 47.69 160 HIS A C 1
ATOM 1229 O O . HIS A 1 160 ? 3.835 6.233 9.400 1.00 47.69 160 HIS A O 1
ATOM 1235 N N . ASP A 1 161 ? 4.570 4.267 10.211 1.00 50.66 161 ASP A N 1
ATOM 1236 C CA . ASP A 1 161 ? 5.763 4.171 9.363 1.00 50.66 161 ASP A CA 1
ATOM 1237 C C . ASP A 1 161 ? 5.485 3.428 8.039 1.00 50.66 161 ASP A C 1
ATOM 1239 O O . ASP A 1 161 ? 6.320 3.452 7.130 1.00 50.66 161 ASP A O 1
ATOM 1243 N N . LYS A 1 162 ? 4.296 2.812 7.883 1.00 60.47 162 LYS A N 1
ATOM 1244 C CA . LYS A 1 162 ? 3.863 2.112 6.656 1.00 60.47 162 LYS A CA 1
ATOM 1245 C C . LYS A 1 162 ? 3.439 3.054 5.529 1.00 60.47 162 LYS A C 1
ATOM 1247 O O . LYS A 1 162 ? 3.322 2.608 4.385 1.00 60.47 162 LYS A O 1
ATOM 1252 N N . TRP A 1 163 ? 3.206 4.340 5.797 1.00 71.94 163 TRP A N 1
ATOM 1253 C CA . TRP A 1 163 ? 2.948 5.311 4.736 1.00 71.94 163 TRP A CA 1
ATOM 1254 C C . TRP A 1 163 ? 3.654 6.636 4.949 1.00 71.94 163 TRP A C 1
ATOM 1256 O O . TRP A 1 163 ? 3.924 7.107 6.047 1.00 71.94 163 TRP A O 1
ATOM 1266 N N . SER A 1 164 ? 3.870 7.316 3.834 1.00 79.69 164 SER A N 1
ATOM 1267 C CA . SER A 1 164 ? 4.231 8.727 3.829 1.00 79.69 164 SER A CA 1
ATOM 1268 C C . SER A 1 164 ? 3.338 9.459 2.851 1.00 79.69 164 SER A C 1
ATOM 1270 O O . SER A 1 164 ? 2.835 8.880 1.891 1.00 79.69 164 SER A O 1
ATOM 1272 N N . TYR A 1 165 ? 3.138 10.753 3.054 1.00 86.62 165 TYR A N 1
ATOM 1273 C CA . TYR A 1 165 ? 2.366 11.546 2.111 1.00 86.62 165 TYR A CA 1
ATOM 1274 C C . TYR A 1 165 ? 3.187 12.688 1.541 1.00 86.62 165 TYR A C 1
ATOM 1276 O O . TYR A 1 165 ? 4.078 13.249 2.176 1.00 86.62 165 TYR A O 1
ATOM 1284 N N . HIS A 1 166 ? 2.859 13.053 0.310 1.00 87.81 166 HIS A N 1
ATOM 1285 C CA . HIS A 1 166 ? 3.365 14.263 -0.311 1.00 87.81 166 HIS A CA 1
ATOM 1286 C C . HIS A 1 166 ? 2.240 14.986 -1.038 1.00 87.81 166 HIS A C 1
ATOM 1288 O O . HIS A 1 166 ? 1.170 14.437 -1.308 1.00 87.81 166 HIS A O 1
ATOM 1294 N N . LYS A 1 167 ? 2.471 16.262 -1.327 1.00 93.00 167 LYS A N 1
ATOM 1295 C CA . LYS A 1 167 ? 1.494 17.133 -1.974 1.00 93.00 167 LYS A CA 1
ATOM 1296 C C . LYS A 1 167 ? 2.144 17.914 -3.100 1.00 93.00 167 LYS A C 1
ATOM 1298 O O . LYS A 1 167 ? 3.320 18.262 -3.031 1.00 93.00 167 LYS A O 1
ATOM 1303 N N . LYS A 1 168 ? 1.347 18.232 -4.111 1.00 92.44 168 LYS A N 1
ATOM 1304 C CA . LYS A 1 168 ? 1.726 19.073 -5.243 1.00 92.44 168 LYS A CA 1
ATOM 1305 C C . LYS A 1 168 ? 0.764 20.243 -5.356 1.00 92.44 168 LYS A C 1
ATOM 1307 O O . LYS A 1 168 ? -0.451 20.066 -5.292 1.00 92.44 168 LYS A O 1
ATOM 1312 N N . GLY A 1 169 ? 1.312 21.435 -5.573 1.00 93.31 169 GLY A N 1
ATOM 1313 C CA . GLY A 1 169 ? 0.529 22.665 -5.643 1.00 93.31 169 GLY A CA 1
ATOM 1314 C C . GLY A 1 169 ? -0.143 23.009 -4.310 1.00 93.31 169 GLY A C 1
ATOM 1315 O O . GLY A 1 169 ? 0.295 22.596 -3.235 1.00 93.31 169 GLY A O 1
ATOM 1316 N N . ARG A 1 170 ? -1.229 23.786 -4.376 1.00 94.88 170 ARG A N 1
ATOM 1317 C CA . ARG A 1 170 ? -1.974 24.245 -3.193 1.00 94.88 170 ARG A CA 1
ATOM 1318 C C . ARG A 1 170 ? -2.938 23.161 -2.691 1.00 94.88 170 ARG A C 1
ATOM 1320 O O . ARG A 1 170 ? -4.148 23.279 -2.863 1.00 94.88 170 ARG A O 1
ATOM 1327 N N . ALA A 1 171 ? -2.393 22.122 -2.066 1.00 94.94 171 ALA A N 1
ATOM 1328 C CA . ALA A 1 171 ? -3.156 21.047 -1.433 1.00 94.94 171 ALA A CA 1
ATOM 1329 C C . ALA A 1 171 ? -2.898 20.954 0.082 1.00 94.94 171 ALA A C 1
ATOM 1331 O O . ALA A 1 171 ? -1.860 21.390 0.592 1.00 94.94 171 ALA A O 1
ATOM 1332 N N . ARG A 1 172 ? -3.854 20.376 0.810 1.00 94.44 172 ARG A N 1
ATOM 1333 C CA . ARG A 1 172 ? -3.717 19.964 2.213 1.00 94.44 172 ARG A CA 1
ATOM 1334 C C . ARG A 1 172 ? -4.070 18.489 2.324 1.00 94.44 172 ARG A C 1
ATOM 1336 O O . ARG A 1 172 ? -5.019 18.046 1.683 1.00 94.44 172 ARG A O 1
ATOM 1343 N N . ILE A 1 173 ? -3.318 17.769 3.141 1.00 93.81 173 ILE A N 1
ATOM 1344 C CA . ILE A 1 173 ? -3.558 16.369 3.469 1.00 93.81 173 ILE A CA 1
ATOM 1345 C C . ILE A 1 173 ? -3.201 16.151 4.935 1.00 93.81 173 ILE A C 1
ATOM 1347 O O . ILE A 1 173 ? -2.243 16.741 5.433 1.00 93.81 173 ILE A O 1
ATOM 1351 N N . ASN A 1 174 ? -4.001 15.339 5.606 1.00 91.44 174 ASN A N 1
ATOM 1352 C CA . ASN A 1 174 ? -3.716 14.765 6.905 1.00 91.44 174 ASN A CA 1
ATOM 1353 C C . ASN A 1 174 ? -4.040 13.274 6.797 1.00 91.44 174 ASN A C 1
ATOM 1355 O O . ASN A 1 174 ? -5.140 12.921 6.364 1.00 91.44 174 ASN A O 1
ATOM 1359 N N . VAL A 1 175 ? -3.058 12.437 7.117 1.00 88.88 175 VAL A N 1
ATOM 1360 C CA . VAL A 1 175 ? -3.221 10.986 7.163 1.00 88.88 175 VAL A CA 1
ATOM 1361 C C . VAL A 1 175 ? -3.044 10.554 8.607 1.00 88.88 175 VAL A C 1
ATOM 1363 O O . VAL A 1 175 ? -2.076 10.966 9.247 1.00 88.88 175 VAL A O 1
ATOM 1366 N N . SER A 1 176 ? -3.980 9.765 9.119 1.00 84.88 176 SER A N 1
ATOM 1367 C CA . SER A 1 176 ? -3.962 9.269 10.490 1.00 84.88 176 SER A CA 1
ATOM 1368 C C . SER A 1 176 ? -4.565 7.875 10.566 1.00 84.88 176 SER A C 1
ATOM 1370 O O . SER A 1 176 ? -5.310 7.459 9.682 1.00 84.88 176 SER A O 1
ATOM 1372 N N . ALA A 1 177 ? -4.297 7.192 11.670 1.00 81.12 177 ALA A N 1
ATOM 1373 C CA . ALA A 1 177 ? -5.066 6.030 12.070 1.00 81.12 177 ALA A CA 1
ATOM 1374 C C . ALA A 1 177 ? -6.477 6.427 12.516 1.00 81.12 177 ALA A C 1
ATOM 1376 O O . ALA A 1 177 ? -6.694 7.557 12.971 1.00 81.12 177 ALA A O 1
ATOM 1377 N N . ASP A 1 178 ? -7.433 5.517 12.357 1.00 80.19 178 ASP A N 1
ATOM 1378 C CA . ASP A 1 178 ? -8.799 5.669 12.845 1.00 80.19 178 ASP A CA 1
ATOM 1379 C C . ASP A 1 178 ? -9.347 4.317 13.304 1.00 80.19 178 ASP A C 1
ATOM 1381 O O . ASP A 1 178 ? -9.762 3.501 12.491 1.00 80.19 178 ASP A O 1
ATOM 1385 N N . THR A 1 179 ? -9.366 4.100 14.618 1.00 80.12 179 THR A N 1
ATOM 1386 C CA . THR A 1 179 ? -9.881 2.876 15.254 1.00 80.12 179 THR A CA 1
ATOM 1387 C C . THR A 1 179 ? -11.409 2.828 15.316 1.00 80.12 179 THR A C 1
ATOM 1389 O O . THR A 1 179 ? -11.989 1.815 15.687 1.00 80.12 179 THR A O 1
ATOM 1392 N N . SER A 1 180 ? -12.095 3.921 14.952 1.00 80.06 180 SER A N 1
ATOM 1393 C CA . SER A 1 180 ? -13.563 3.962 14.873 1.00 80.06 180 SER A CA 1
ATOM 1394 C C . SER A 1 180 ? -14.110 3.514 13.515 1.00 80.06 180 SER A C 1
ATOM 1396 O O . SER A 1 180 ? -15.326 3.506 13.303 1.00 80.06 180 SER A O 1
ATOM 1398 N N . GLN A 1 181 ? -13.227 3.217 12.561 1.00 81.44 181 GLN A N 1
ATOM 1399 C CA . GLN A 1 181 ? -13.561 2.753 11.221 1.00 81.44 181 GLN A CA 1
ATOM 1400 C C . GLN A 1 181 ? -12.654 1.579 10.868 1.00 81.44 181 GLN A C 1
ATOM 1402 O O . GLN A 1 181 ? -11.439 1.675 11.000 1.00 81.44 181 GLN A O 1
ATOM 1407 N N . ALA A 1 182 ? -13.261 0.514 10.372 1.00 79.62 182 ALA A N 1
ATOM 1408 C CA . ALA A 1 182 ? -12.595 -0.720 9.997 1.00 79.62 182 ALA A CA 1
ATOM 1409 C C . ALA A 1 182 ? -13.433 -1.425 8.928 1.00 79.62 182 ALA A C 1
ATOM 1411 O O . ALA A 1 182 ? -14.671 -1.343 8.968 1.00 79.62 182 ALA A O 1
ATOM 1412 N N . ALA A 1 183 ? -12.781 -2.064 7.966 1.00 76.06 183 ALA A N 1
ATOM 1413 C CA . ALA A 1 183 ? -13.410 -3.004 7.048 1.00 76.06 183 ALA A CA 1
ATOM 1414 C C . ALA A 1 183 ? -13.370 -4.417 7.652 1.00 76.06 183 ALA A C 1
ATOM 1416 O O . ALA A 1 183 ? -12.458 -4.741 8.395 1.00 76.06 183 ALA A O 1
ATOM 1417 N N . ASN A 1 184 ? -14.383 -5.245 7.380 1.00 71.81 184 ASN A N 1
ATOM 1418 C CA . ASN A 1 184 ? -14.407 -6.686 7.698 1.00 71.81 184 ASN A CA 1
ATOM 1419 C C . ASN A 1 184 ? -14.015 -7.117 9.131 1.00 71.81 184 ASN A C 1
ATOM 1421 O O . ASN A 1 184 ? -13.669 -8.271 9.345 1.00 71.81 184 ASN A O 1
ATOM 1425 N N . GLY A 1 185 ? -14.141 -6.238 10.128 1.00 61.62 185 GLY A N 1
ATOM 1426 C CA . GLY A 1 185 ? -13.801 -6.564 11.518 1.00 61.62 185 GLY A CA 1
ATOM 1427 C C . GLY A 1 185 ? -12.356 -6.258 11.919 1.00 61.62 185 GLY A C 1
ATOM 1428 O O . GLY A 1 185 ? -11.981 -6.588 13.044 1.00 61.62 185 GLY A O 1
ATOM 1429 N N . THR A 1 186 ? -11.580 -5.573 11.067 1.00 64.94 186 THR A N 1
ATOM 1430 C CA . THR A 1 186 ? -10.261 -5.038 11.433 1.00 64.94 186 THR A CA 1
ATOM 1431 C C . THR A 1 186 ? -10.355 -4.070 12.623 1.00 64.94 186 THR A C 1
ATOM 1433 O O . THR A 1 186 ? -11.425 -3.606 13.028 1.00 64.94 186 THR A O 1
ATOM 1436 N N . SER A 1 187 ? -9.213 -3.758 13.236 1.00 63.81 187 SER A N 1
ATOM 1437 C CA . SER A 1 187 ? -9.161 -2.890 14.421 1.00 63.81 187 SER A CA 1
ATOM 1438 C C . SER A 1 187 ? -8.990 -1.397 14.096 1.00 63.81 187 SER A C 1
ATOM 1440 O O . SER A 1 187 ? -9.179 -0.547 14.972 1.00 63.81 187 SER A O 1
ATOM 1442 N N . CYS A 1 188 ? -8.602 -1.057 12.861 1.00 73.50 188 CYS A N 1
ATOM 1443 C CA . CYS A 1 188 ? -8.223 0.295 12.458 1.00 73.50 188 CYS A CA 1
ATOM 1444 C C . CYS A 1 188 ? -8.151 0.431 10.932 1.00 73.50 188 CYS A C 1
ATOM 1446 O O . CYS A 1 188 ? -7.831 -0.530 10.247 1.00 73.50 188 CYS A O 1
ATOM 1448 N N . SER A 1 189 ? -8.346 1.646 10.412 1.00 83.31 189 SER A N 1
ATOM 1449 C CA . SER A 1 189 ? -8.141 1.966 8.993 1.00 83.31 189 SER A CA 1
ATOM 1450 C C . SER A 1 189 ? -7.312 3.239 8.781 1.00 83.31 189 SER A C 1
ATOM 1452 O O . SER A 1 189 ? -7.215 4.120 9.646 1.00 83.31 189 SER A O 1
ATOM 1454 N N . MET A 1 190 ? -6.712 3.374 7.591 1.00 87.19 190 MET A N 1
ATOM 1455 C CA . MET A 1 190 ? -5.958 4.567 7.199 1.00 87.19 190 MET A CA 1
ATOM 1456 C C . MET A 1 190 ? -6.917 5.679 6.778 1.00 87.19 190 MET A C 1
ATOM 1458 O O . MET A 1 190 ? -7.440 5.691 5.662 1.00 87.19 190 MET A O 1
ATOM 1462 N N . LYS A 1 191 ? -7.097 6.676 7.642 1.00 91.50 191 LYS A N 1
ATOM 1463 C CA . LYS A 1 191 ? -7.908 7.859 7.362 1.00 91.50 191 LYS A CA 1
ATOM 1464 C C . LYS A 1 191 ? -7.106 8.911 6.617 1.00 91.50 191 LYS A C 1
ATOM 1466 O O . LYS A 1 191 ? -6.101 9.415 7.112 1.00 91.50 191 LYS A O 1
ATOM 1471 N N . VAL A 1 192 ? -7.617 9.348 5.474 1.00 93.00 192 VAL A N 1
ATOM 1472 C CA . VAL A 1 192 ? -7.032 10.412 4.656 1.00 93.00 192 VAL A CA 1
ATOM 1473 C C . VAL A 1 192 ? -8.027 11.559 4.529 1.00 93.00 192 VAL A C 1
ATOM 1475 O O . VAL A 1 192 ? -9.030 11.469 3.821 1.00 93.00 192 VAL A O 1
ATOM 1478 N N . LYS A 1 193 ? -7.728 12.683 5.182 1.00 93.88 193 LYS A N 1
ATOM 1479 C CA . LYS A 1 193 ? -8.451 13.949 5.004 1.00 93.88 193 LYS A CA 1
ATOM 1480 C C . LYS A 1 193 ? -7.683 14.829 4.035 1.00 93.88 193 LYS A C 1
ATOM 1482 O O . LYS A 1 193 ? -6.533 15.175 4.304 1.00 93.88 193 LYS A O 1
ATOM 1487 N N . TYR A 1 194 ? -8.308 15.255 2.942 1.00 93.19 194 TYR A N 1
ATOM 1488 C CA . TYR A 1 194 ? -7.636 16.089 1.948 1.00 93.19 194 TYR A CA 1
ATOM 1489 C C . TYR A 1 194 ? -8.466 17.287 1.492 1.00 93.19 194 TYR A C 1
ATOM 1491 O O . TYR A 1 194 ? -9.694 17.293 1.542 1.00 93.19 194 TYR A O 1
ATOM 1499 N N . LYS A 1 195 ? -7.766 18.317 1.006 1.00 93.56 195 LYS A N 1
ATOM 1500 C CA . LYS A 1 195 ? -8.337 19.487 0.332 1.00 93.56 195 LYS A CA 1
ATOM 1501 C C . LYS A 1 195 ? -7.454 19.895 -0.841 1.00 93.56 195 LYS A C 1
ATOM 1503 O O . LYS A 1 195 ? -6.294 20.257 -0.647 1.00 93.56 195 LYS A O 1
ATOM 1508 N N . LEU A 1 196 ? -8.021 19.889 -2.040 1.00 93.75 196 LEU A N 1
ATOM 1509 C CA . LEU A 1 196 ? -7.370 20.239 -3.296 1.00 93.75 196 LEU A CA 1
ATOM 1510 C C . LEU A 1 196 ? -7.886 21.586 -3.811 1.00 93.75 196 LEU A C 1
ATOM 1512 O O . LEU A 1 196 ? -9.092 21.815 -3.922 1.00 93.75 196 LEU A O 1
ATOM 1516 N N . LYS A 1 197 ? -6.969 22.488 -4.165 1.00 93.62 197 LYS A N 1
ATOM 1517 C CA . LYS A 1 197 ? -7.265 23.643 -5.031 1.00 93.62 197 LYS A CA 1
ATOM 1518 C C . LYS A 1 197 ? -7.096 23.243 -6.499 1.00 93.62 197 LYS A C 1
ATOM 1520 O O . LYS A 1 197 ? -6.743 22.107 -6.792 1.00 93.62 197 LYS A O 1
ATOM 1525 N N . SER A 1 198 ? -7.340 24.159 -7.433 1.00 93.25 198 SER A N 1
ATOM 1526 C CA . SER A 1 198 ? -7.087 23.921 -8.864 1.00 93.25 198 SER A CA 1
ATOM 1527 C C . SER A 1 198 ? -5.629 23.519 -9.127 1.00 93.25 198 SER A C 1
ATOM 1529 O O . SER A 1 198 ? -4.725 24.095 -8.518 1.00 93.25 198 SER A O 1
ATOM 1531 N N . LYS A 1 199 ? -5.410 22.541 -10.022 1.00 93.75 199 LYS A N 1
ATOM 1532 C CA . LYS A 1 199 ? -4.081 22.026 -10.416 1.00 93.75 199 LYS A CA 1
ATOM 1533 C C . LYS A 1 199 ? -3.225 21.585 -9.215 1.00 93.75 199 LYS A C 1
ATOM 1535 O O . LYS A 1 199 ? -2.055 21.954 -9.100 1.00 93.75 199 LYS A O 1
ATOM 1540 N N . SER A 1 200 ? -3.813 20.827 -8.293 1.00 95.44 200 SER A N 1
ATOM 1541 C CA . SER A 1 200 ? -3.121 20.286 -7.120 1.00 95.44 200 SER A CA 1
ATOM 1542 C C . SER A 1 200 ? -3.398 18.795 -6.954 1.00 95.44 200 SER A C 1
ATOM 1544 O O . SER A 1 200 ? -4.354 18.268 -7.518 1.00 95.44 200 SER A O 1
ATOM 1546 N N . ALA A 1 201 ? -2.533 18.102 -6.223 1.00 95.81 201 ALA A N 1
ATOM 1547 C CA . ALA A 1 201 ? -2.680 16.674 -5.971 1.00 95.81 201 ALA A CA 1
ATOM 1548 C C . ALA A 1 201 ? -2.090 16.307 -4.611 1.00 95.81 201 ALA A C 1
ATOM 1550 O O . ALA A 1 201 ? -1.194 16.991 -4.102 1.00 95.81 201 ALA A O 1
ATOM 1551 N N . VAL A 1 202 ? -2.589 15.220 -4.040 1.00 96.06 202 VAL A N 1
ATOM 1552 C CA . VAL A 1 202 ? -2.027 14.572 -2.857 1.00 96.06 202 VAL A CA 1
ATOM 1553 C C . VAL A 1 202 ? -1.744 13.121 -3.183 1.00 96.06 202 VAL A C 1
ATOM 1555 O O . VAL A 1 202 ? -2.379 12.523 -4.052 1.00 96.06 202 VAL A O 1
ATOM 1558 N N . PHE A 1 203 ? -0.765 12.578 -2.486 1.00 93.50 203 PHE A N 1
ATOM 1559 C CA . PHE A 1 203 ? -0.235 11.264 -2.765 1.00 93.50 203 PHE A CA 1
ATOM 1560 C C . PHE A 1 203 ? 0.072 10.575 -1.444 1.00 93.50 203 PHE A C 1
ATOM 1562 O O . PHE A 1 203 ? 0.743 11.169 -0.596 1.00 93.50 203 PHE A O 1
ATOM 1569 N N . ILE A 1 204 ? -0.394 9.343 -1.292 1.00 91.62 204 ILE A N 1
ATOM 1570 C CA . ILE A 1 204 ? -0.227 8.517 -0.101 1.00 91.62 204 ILE A CA 1
ATOM 1571 C C . ILE A 1 204 ? 0.594 7.307 -0.514 1.00 91.62 204 ILE A C 1
ATOM 1573 O O . ILE A 1 204 ? 0.105 6.421 -1.205 1.00 91.62 204 ILE A O 1
ATOM 1577 N N . ARG A 1 205 ? 1.875 7.337 -0.172 1.00 85.38 205 ARG A N 1
ATOM 1578 C CA . ARG A 1 205 ? 2.861 6.315 -0.506 1.00 85.38 205 ARG A CA 1
ATOM 1579 C C . ARG A 1 205 ? 2.762 5.177 0.474 1.00 85.38 205 ARG A C 1
ATOM 1581 O O . ARG A 1 205 ? 2.703 5.435 1.668 1.00 85.38 205 ARG A O 1
ATOM 1588 N N . ILE A 1 206 ? 2.809 3.970 -0.055 1.00 78.00 206 ILE A N 1
ATOM 1589 C CA . ILE A 1 206 ? 2.780 2.735 0.707 1.00 78.00 206 ILE A CA 1
ATOM 1590 C C . ILE A 1 206 ? 4.217 2.222 0.831 1.00 78.00 206 ILE A C 1
ATOM 1592 O O . ILE A 1 206 ? 4.961 2.214 -0.155 1.00 78.00 206 ILE A O 1
ATOM 1596 N N . GLY A 1 207 ? 4.604 1.814 2.036 1.00 64.38 207 GLY A N 1
ATOM 1597 C CA . GLY A 1 207 ? 5.920 1.272 2.349 1.00 64.38 207 GLY A CA 1
ATOM 1598 C C . GLY A 1 207 ? 7.022 2.324 2.513 1.00 64.38 207 GLY A C 1
ATOM 1599 O O . GLY A 1 207 ? 6.790 3.537 2.569 1.00 64.38 207 GLY A O 1
ATOM 1600 N N . VAL A 1 208 ? 8.262 1.832 2.594 1.00 49.91 208 VAL A N 1
ATOM 1601 C CA . VAL A 1 208 ? 9.450 2.641 2.896 1.00 49.91 208 VAL A CA 1
ATOM 1602 C C . VAL A 1 208 ? 9.733 3.635 1.765 1.00 49.91 208 VAL A C 1
ATOM 1604 O O . VAL A 1 208 ? 9.641 3.322 0.575 1.00 49.91 208 VAL A O 1
ATOM 1607 N N . LYS A 1 209 ? 10.104 4.868 2.129 1.00 49.97 209 LYS A N 1
ATOM 1608 C CA . LYS A 1 209 ? 10.499 5.918 1.183 1.00 49.97 209 LYS A CA 1
ATOM 1609 C C . LYS A 1 209 ? 11.763 5.489 0.427 1.00 49.97 209 LYS A C 1
ATOM 1611 O O . LYS A 1 209 ? 12.865 5.648 0.941 1.00 49.97 209 LYS A O 1
ATOM 1616 N N . ALA A 1 210 ? 11.611 5.022 -0.812 1.00 45.69 210 ALA A N 1
ATOM 1617 C CA . ALA A 1 210 ? 12.747 4.817 -1.705 1.00 45.69 210 ALA A CA 1
ATOM 1618 C C . ALA A 1 210 ? 13.500 6.149 -1.890 1.00 45.69 210 ALA A C 1
ATOM 1620 O O . ALA A 1 210 ? 12.904 7.176 -2.244 1.00 45.69 210 ALA A O 1
ATOM 1621 N N . LEU A 1 211 ? 14.802 6.148 -1.591 1.00 43.41 211 LEU A N 1
ATOM 1622 C CA . LEU A 1 211 ? 15.687 7.279 -1.847 1.00 43.41 211 LEU A CA 1
ATOM 1623 C C . LEU A 1 211 ? 15.795 7.449 -3.363 1.00 43.41 211 LEU A C 1
ATOM 1625 O O . LEU A 1 211 ? 16.363 6.618 -4.066 1.00 43.41 211 LEU A O 1
ATOM 1629 N N . TYR A 1 212 ? 15.193 8.519 -3.874 1.00 49.69 212 TYR A N 1
ATOM 1630 C CA . TYR A 1 212 ? 15.436 8.952 -5.240 1.00 49.69 212 TYR A CA 1
ATOM 1631 C C . TYR A 1 212 ? 16.859 9.507 -5.293 1.00 49.69 212 TYR A C 1
ATOM 1633 O O . TYR A 1 212 ? 17.189 10.351 -4.462 1.00 49.69 212 TYR A O 1
ATOM 1641 N N . ILE A 1 213 ? 17.609 9.082 -6.317 1.00 39.62 213 ILE A N 1
ATOM 1642 C CA . ILE A 1 213 ? 18.946 9.529 -6.759 1.00 39.62 213 ILE A CA 1
ATOM 1643 C C . ILE A 1 213 ? 20.050 8.496 -6.459 1.00 39.62 213 ILE A C 1
ATOM 1645 O O . ILE A 1 213 ? 20.509 8.358 -5.330 1.00 39.62 213 ILE A O 1
ATOM 1649 N N . GLY A 1 214 ? 20.496 7.805 -7.518 1.00 46.47 214 GLY A N 1
ATOM 1650 C CA . GLY A 1 214 ? 21.709 6.977 -7.552 1.00 46.47 214 GLY A CA 1
ATOM 1651 C C . GLY A 1 214 ? 21.550 5.715 -8.410 1.00 46.47 214 GLY A C 1
ATOM 1652 O O . GLY A 1 214 ? 20.527 5.044 -8.326 1.00 46.47 214 GLY A O 1
ATOM 1653 N N . GLU A 1 215 ? 22.572 5.367 -9.200 1.00 43.00 215 GLU A N 1
ATOM 1654 C CA . GLU A 1 215 ? 22.640 4.242 -10.165 1.00 43.00 215 GLU A CA 1
ATOM 1655 C C . GLU A 1 215 ? 22.452 2.823 -9.571 1.00 43.00 215 GLU A C 1
ATOM 1657 O O . GLU A 1 215 ? 22.626 1.825 -10.258 1.00 43.00 215 GLU A O 1
ATOM 1662 N N . ASN A 1 216 ? 22.017 2.692 -8.316 1.00 48.81 216 ASN A N 1
ATOM 1663 C CA . ASN A 1 216 ? 21.760 1.413 -7.647 1.00 48.81 216 ASN A CA 1
ATOM 1664 C C . ASN A 1 216 ? 20.272 1.015 -7.649 1.00 48.81 216 ASN A C 1
ATOM 1666 O O . ASN A 1 216 ? 19.808 0.342 -6.728 1.00 48.81 216 ASN A O 1
ATOM 1670 N N . HIS A 1 217 ? 19.503 1.402 -8.674 1.00 48.34 217 HIS A N 1
ATOM 1671 C CA . HIS A 1 217 ? 18.064 1.111 -8.749 1.00 48.34 217 HIS A CA 1
ATOM 1672 C C . HIS A 1 217 ? 17.738 -0.394 -8.646 1.00 48.34 217 HIS A C 1
ATOM 1674 O O . HIS A 1 217 ? 16.749 -0.749 -8.014 1.00 48.34 217 HIS A O 1
ATOM 1680 N N . GLY A 1 218 ? 18.610 -1.288 -9.132 1.00 47.69 218 GLY A N 1
ATOM 1681 C CA . GLY A 1 218 ? 18.442 -2.746 -9.003 1.00 47.69 218 GLY A CA 1
ATOM 1682 C C . GLY A 1 218 ? 18.491 -3.302 -7.567 1.00 47.69 218 GLY A C 1
ATOM 1683 O O . GLY A 1 218 ? 18.124 -4.453 -7.346 1.00 47.69 218 GLY A O 1
ATOM 1684 N N . LYS A 1 219 ? 18.925 -2.506 -6.577 1.00 48.16 219 LYS A N 1
ATOM 1685 C CA . LYS A 1 219 ? 18.996 -2.904 -5.157 1.00 48.16 219 LYS A CA 1
ATOM 1686 C C . LYS A 1 219 ? 17.807 -2.426 -4.314 1.00 48.16 219 LYS A C 1
ATOM 1688 O O . LYS A 1 219 ? 17.787 -2.723 -3.126 1.00 48.16 219 LYS A O 1
ATOM 1693 N N . VAL A 1 220 ? 16.884 -1.652 -4.895 1.00 55.09 220 VAL A N 1
ATOM 1694 C CA . VAL A 1 220 ? 15.775 -0.993 -4.169 1.00 55.09 220 VAL A CA 1
ATOM 1695 C C . VAL A 1 220 ? 14.412 -1.246 -4.827 1.00 55.09 220 VAL A C 1
ATOM 1697 O O . VAL A 1 220 ? 13.387 -0.849 -4.279 1.00 55.09 220 VAL A O 1
ATOM 1700 N N . VAL A 1 221 ? 14.385 -1.870 -6.010 1.00 64.50 221 VAL A N 1
ATOM 1701 C CA . VAL A 1 221 ? 13.140 -2.223 -6.703 1.00 64.50 221 VAL A CA 1
ATOM 1702 C C . VAL A 1 221 ? 12.444 -3.396 -6.021 1.00 64.50 221 VAL A C 1
ATOM 1704 O O . VAL A 1 221 ? 13.063 -4.391 -5.654 1.00 64.50 221 VAL A O 1
ATOM 1707 N N . TYR A 1 222 ? 11.133 -3.271 -5.887 1.00 68.38 222 TYR A N 1
ATOM 1708 C CA . TYR A 1 222 ? 10.236 -4.357 -5.556 1.00 68.38 222 TYR A CA 1
ATOM 1709 C C . TYR A 1 222 ? 9.972 -5.198 -6.806 1.00 68.38 222 TYR A C 1
ATOM 1711 O O . TYR A 1 222 ? 9.703 -4.651 -7.881 1.00 68.38 222 TYR A O 1
ATOM 1719 N N . ASP A 1 223 ? 10.019 -6.517 -6.638 1.00 72.50 223 ASP A N 1
ATOM 1720 C CA . ASP A 1 223 ? 9.558 -7.469 -7.640 1.00 72.50 223 ASP A CA 1
ATOM 1721 C C . ASP A 1 223 ? 8.134 -7.913 -7.289 1.00 72.50 223 ASP A C 1
ATOM 1723 O O . ASP A 1 223 ? 7.904 -8.648 -6.327 1.00 72.50 223 ASP A O 1
ATOM 1727 N N . LEU A 1 224 ? 7.175 -7.399 -8.054 1.00 80.12 224 LEU A N 1
ATOM 1728 C CA . LEU A 1 224 ? 5.757 -7.723 -7.961 1.00 80.12 224 LEU A CA 1
ATOM 1729 C C . LEU A 1 224 ? 5.311 -8.674 -9.079 1.00 80.12 224 LEU A C 1
ATOM 1731 O O . LEU A 1 224 ? 4.114 -8.884 -9.242 1.00 80.12 224 LEU A O 1
ATOM 1735 N N . SER A 1 225 ? 6.238 -9.233 -9.866 1.00 82.12 225 SER A N 1
ATOM 1736 C CA . SER A 1 225 ? 5.922 -10.050 -11.050 1.00 82.12 225 SER A CA 1
ATOM 1737 C C . SER A 1 225 ? 5.125 -11.317 -10.734 1.00 82.12 225 SER A C 1
ATOM 1739 O O . SER A 1 225 ? 4.420 -11.825 -11.603 1.00 82.12 225 SER A O 1
ATOM 1741 N N . ARG A 1 226 ? 5.194 -11.806 -9.489 1.00 76.25 226 ARG A N 1
ATOM 1742 C CA . ARG A 1 226 ? 4.411 -12.961 -9.027 1.00 76.25 226 ARG A CA 1
ATOM 1743 C C . ARG A 1 226 ? 2.944 -12.649 -8.719 1.00 76.25 226 ARG A C 1
ATOM 1745 O O . ARG A 1 226 ? 2.177 -13.580 -8.505 1.00 76.25 226 ARG A O 1
ATOM 1752 N N . PHE A 1 227 ? 2.569 -11.374 -8.666 1.00 82.56 227 PHE A N 1
ATOM 1753 C CA . PHE A 1 227 ? 1.212 -10.927 -8.359 1.00 82.56 227 PHE A CA 1
ATOM 1754 C C . PHE A 1 227 ? 0.497 -10.495 -9.639 1.00 82.56 227 PHE A C 1
ATOM 1756 O O . PHE A 1 227 ? 1.103 -9.928 -10.549 1.00 82.56 227 PHE A O 1
ATOM 1763 N N . ASN A 1 228 ? -0.812 -10.717 -9.697 1.00 89.06 228 ASN A N 1
ATOM 1764 C CA . ASN A 1 228 ? -1.660 -10.316 -10.818 1.00 89.06 228 ASN A CA 1
ATOM 1765 C C . ASN A 1 228 ? -2.536 -9.098 -10.502 1.00 89.06 228 ASN A C 1
ATOM 1767 O O . ASN A 1 228 ? -2.991 -8.424 -11.433 1.00 89.06 228 ASN A O 1
ATOM 1771 N N . ARG A 1 229 ? -2.775 -8.791 -9.222 1.00 90.25 229 ARG A N 1
ATOM 1772 C CA . ARG A 1 229 ? -3.647 -7.679 -8.829 1.00 90.25 229 ARG A CA 1
ATOM 1773 C C . ARG A 1 229 ? -3.254 -7.052 -7.497 1.00 90.25 229 ARG A C 1
ATOM 1775 O O . ARG A 1 229 ? -2.576 -7.654 -6.669 1.00 90.25 229 ARG A O 1
ATOM 1782 N N . ILE A 1 230 ? -3.771 -5.848 -7.278 1.00 89.81 230 ILE A N 1
ATOM 1783 C CA . ILE A 1 230 ? -3.865 -5.222 -5.960 1.00 89.81 230 ILE A CA 1
ATOM 1784 C C . ILE A 1 230 ? -5.335 -5.142 -5.546 1.00 89.81 230 ILE A C 1
ATOM 1786 O O . ILE A 1 230 ? -6.194 -4.774 -6.351 1.00 89.81 230 ILE A O 1
ATOM 1790 N N . THR A 1 231 ? -5.623 -5.474 -4.293 1.00 90.75 231 THR A N 1
ATOM 1791 C CA . THR A 1 231 ? -6.950 -5.347 -3.685 1.00 90.75 231 THR A CA 1
ATOM 1792 C C . THR A 1 231 ? -6.880 -4.493 -2.426 1.00 90.75 231 THR A C 1
ATOM 1794 O O . THR A 1 231 ? -5.822 -4.417 -1.808 1.00 90.75 231 THR A O 1
ATOM 1797 N N . PHE A 1 232 ? -7.956 -3.781 -2.099 1.00 91.94 232 PHE A N 1
ATOM 1798 C CA . PHE A 1 232 ? -8.085 -3.027 -0.848 1.00 91.94 232 PHE A CA 1
ATOM 1799 C C . PHE A 1 232 ? -9.533 -2.630 -0.590 1.00 91.94 232 PHE A C 1
ATOM 1801 O O . PHE A 1 232 ? -10.331 -2.510 -1.519 1.00 91.94 232 PHE A O 1
ATOM 1808 N N . CYS A 1 233 ? -9.863 -2.358 0.664 1.00 92.88 233 CYS A N 1
ATOM 1809 C CA . CYS A 1 233 ? -11.142 -1.795 1.062 1.00 92.88 233 CYS A CA 1
ATOM 1810 C C . CYS A 1 233 ? -11.081 -0.262 1.054 1.00 92.88 233 CYS A C 1
ATOM 1812 O O . CYS A 1 233 ? -10.120 0.351 1.522 1.00 92.88 233 CYS A O 1
ATOM 1814 N N . LEU A 1 234 ? -12.116 0.378 0.510 1.00 95.06 234 LEU A N 1
ATOM 1815 C CA . LEU A 1 234 ? -12.220 1.830 0.400 1.00 95.06 234 LEU A CA 1
ATOM 1816 C C . LEU A 1 234 ? -13.587 2.317 0.869 1.00 95.06 234 LEU A C 1
ATOM 1818 O O . LEU A 1 234 ? -14.621 1.790 0.468 1.00 95.06 234 LEU A O 1
ATOM 1822 N N . LYS A 1 235 ? -13.582 3.387 1.661 1.00 94.12 235 LYS A N 1
ATOM 1823 C CA . LYS A 1 235 ? -14.780 4.112 2.085 1.00 94.12 235 LYS A CA 1
ATOM 1824 C C . LYS A 1 235 ? -14.530 5.609 2.073 1.00 94.12 235 LYS A C 1
ATOM 1826 O O . LYS A 1 235 ? -13.400 6.071 2.216 1.00 94.12 235 LYS A O 1
ATOM 1831 N N . SER A 1 236 ? -15.580 6.406 1.959 1.00 91.88 236 SER A N 1
ATOM 1832 C CA . SER A 1 236 ? -15.505 7.855 2.071 1.00 91.88 236 SER A CA 1
ATOM 1833 C C . SER A 1 236 ? -16.624 8.471 2.881 1.00 91.88 236 SER A C 1
ATOM 1835 O O . SER A 1 236 ? -17.684 7.902 3.112 1.00 91.88 236 SER A O 1
ATOM 1837 N N . LYS A 1 237 ? -16.369 9.693 3.333 1.00 87.75 237 LYS A N 1
ATOM 1838 C CA . LYS A 1 237 ? -17.353 10.541 3.983 1.00 87.75 237 LYS A CA 1
ATOM 1839 C C . LYS A 1 237 ? -17.259 11.904 3.349 1.00 87.75 237 LYS A C 1
ATOM 1841 O O . LYS A 1 237 ? -16.321 12.658 3.623 1.00 87.75 237 LYS A O 1
ATOM 1846 N N . LYS A 1 238 ? -18.278 12.213 2.551 1.00 68.94 238 LYS A N 1
ATOM 1847 C CA . LYS A 1 238 ? -18.452 13.532 1.964 1.00 68.94 238 LYS A CA 1
ATOM 1848 C C . LYS A 1 238 ? -18.514 14.574 3.076 1.00 68.94 238 LYS A C 1
ATOM 1850 O O . LYS A 1 238 ? -19.271 14.438 4.040 1.00 68.94 238 LYS A O 1
ATOM 1855 N N . ASP A 1 239 ? -17.699 15.608 2.940 1.00 62.69 239 ASP A N 1
ATOM 1856 C CA . ASP A 1 239 ? -17.746 16.746 3.843 1.00 62.69 239 ASP A CA 1
ATOM 1857 C C . ASP A 1 239 ? -19.057 17.509 3.584 1.00 62.69 239 ASP A C 1
ATOM 1859 O O . ASP A 1 239 ? -19.501 17.604 2.439 1.00 62.69 239 ASP A O 1
ATOM 1863 N N . ARG A 1 240 ? -19.708 18.060 4.616 1.00 56.88 240 ARG A N 1
ATOM 1864 C CA . ARG A 1 240 ? -21.055 18.669 4.473 1.00 56.88 240 ARG A CA 1
ATOM 1865 C C . ARG A 1 240 ? -21.082 19.919 3.575 1.00 56.88 240 ARG A C 1
ATOM 1867 O O . ARG A 1 240 ? -22.147 20.446 3.276 1.00 56.88 240 ARG A O 1
ATOM 1874 N N . SER A 1 241 ? -19.923 20.409 3.139 1.00 61.50 241 SER A N 1
ATOM 1875 C CA . SER A 1 241 ? -19.807 21.578 2.270 1.00 61.50 241 SER A CA 1
ATOM 1876 C C . SER A 1 241 ? -20.260 21.288 0.834 1.00 61.50 241 SER A C 1
ATOM 1878 O O . SER A 1 241 ? -19.845 20.306 0.224 1.00 61.50 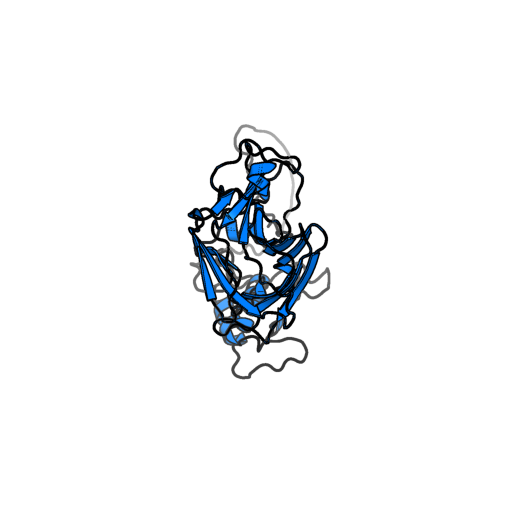241 SER A O 1
ATOM 1880 N N . PHE A 1 242 ? -21.001 22.225 0.236 1.00 54.94 242 PHE A N 1
ATOM 1881 C CA . PHE A 1 242 ? -21.370 22.226 -1.188 1.00 54.94 242 PHE A CA 1
ATOM 1882 C C . PHE A 1 242 ? -20.157 22.157 -2.148 1.00 54.94 242 PHE A C 1
ATOM 1884 O O . PHE A 1 242 ? -20.281 21.736 -3.296 1.00 54.94 242 PHE A O 1
ATOM 1891 N N . LEU A 1 243 ? -18.956 22.512 -1.669 1.00 58.78 243 LEU A N 1
ATOM 1892 C CA . LEU A 1 243 ? -17.690 22.422 -2.409 1.00 58.78 243 LEU A CA 1
ATOM 1893 C C . LEU A 1 243 ? -16.947 21.083 -2.205 1.00 58.78 243 LEU A C 1
ATOM 1895 O O . LEU A 1 243 ? -15.847 20.905 -2.730 1.00 58.78 243 LEU A O 1
ATOM 1899 N N . SER A 1 244 ? -17.510 20.137 -1.444 1.00 66.31 244 SER A N 1
ATOM 1900 C CA . SER A 1 244 ? -16.959 18.790 -1.265 1.00 66.31 244 SER A CA 1
ATOM 1901 C C . SER A 1 244 ? -17.340 17.919 -2.458 1.00 66.31 244 SER A C 1
ATOM 1903 O O . SER A 1 244 ? -18.428 17.346 -2.521 1.00 66.31 244 SER A O 1
ATOM 1905 N N . ARG A 1 245 ? -16.448 17.854 -3.448 1.00 72.25 245 ARG A N 1
ATOM 1906 C CA . ARG A 1 245 ? -16.537 16.885 -4.542 1.00 72.25 245 ARG A CA 1
ATOM 1907 C C . ARG A 1 245 ? -15.509 15.780 -4.300 1.00 72.25 245 ARG A C 1
ATOM 1909 O O . ARG A 1 245 ? -14.319 16.106 -4.202 1.00 72.25 245 ARG A O 1
ATOM 1916 N N . PRO A 1 246 ? -15.935 14.509 -4.164 1.00 78.56 246 PRO A N 1
ATOM 1917 C CA . PRO A 1 246 ? -14.993 13.403 -4.137 1.00 78.56 246 PRO A CA 1
ATOM 1918 C C . PRO A 1 246 ? -14.207 13.412 -5.447 1.00 78.56 246 PRO A C 1
ATOM 1920 O O . PRO A 1 246 ? -14.782 13.524 -6.527 1.00 78.56 246 PRO A O 1
ATOM 1923 N N . ASN A 1 247 ? -12.885 13.359 -5.343 1.00 89.69 247 ASN A N 1
ATOM 1924 C CA . ASN A 1 247 ? -12.045 13.100 -6.502 1.00 89.69 247 ASN A CA 1
ATOM 1925 C C . ASN A 1 247 ? -11.847 11.596 -6.633 1.00 89.69 247 ASN A C 1
ATOM 1927 O O . ASN A 1 247 ? -11.801 10.895 -5.617 1.00 89.69 247 ASN A O 1
ATOM 1931 N N . LYS A 1 248 ? -11.664 11.141 -7.874 1.00 93.50 248 LYS A N 1
ATOM 1932 C CA . LYS A 1 248 ? -11.212 9.781 -8.140 1.00 93.50 248 LYS A CA 1
ATOM 1933 C C . LYS A 1 248 ? -9.897 9.511 -7.425 1.00 93.50 248 LYS A C 1
ATOM 1935 O O . LYS A 1 248 ? -9.014 10.376 -7.365 1.00 93.50 248 LYS A O 1
ATOM 1940 N N . ILE A 1 249 ? -9.785 8.304 -6.899 1.00 95.38 249 ILE A N 1
ATOM 1941 C CA . ILE A 1 249 ? -8.560 7.780 -6.309 1.00 95.38 249 ILE A CA 1
ATOM 1942 C C . ILE A 1 249 ? -7.905 6.885 -7.349 1.00 95.38 249 ILE A C 1
ATOM 1944 O O . ILE A 1 249 ? -8.582 6.141 -8.048 1.00 95.38 249 ILE A O 1
ATOM 1948 N N . PHE A 1 250 ? -6.589 6.965 -7.466 1.00 97.19 250 PHE A N 1
ATOM 1949 C CA . PHE A 1 250 ? -5.825 6.130 -8.380 1.00 97.19 250 PHE A CA 1
ATOM 1950 C C . PHE A 1 250 ? -4.813 5.312 -7.594 1.00 97.19 250 PHE A C 1
ATOM 1952 O O . PHE A 1 250 ? -3.978 5.892 -6.894 1.00 97.19 250 PHE A O 1
ATOM 1959 N N . ALA A 1 251 ? -4.839 3.991 -7.749 1.00 95.69 251 ALA A N 1
ATOM 1960 C CA . ALA A 1 251 ? -3.694 3.166 -7.391 1.00 95.69 251 ALA A CA 1
ATOM 1961 C C . ALA A 1 251 ? -2.607 3.409 -8.440 1.00 95.69 251 ALA A C 1
ATOM 1963 O O . ALA A 1 251 ? -2.875 3.406 -9.642 1.00 95.69 251 ALA A O 1
ATOM 1964 N N . THR A 1 252 ? -1.395 3.705 -7.985 1.00 95.62 252 THR A N 1
ATOM 1965 C CA . THR A 1 252 ? -0.327 4.205 -8.846 1.00 95.62 252 THR A CA 1
ATOM 1966 C C . THR A 1 252 ? 0.983 3.488 -8.563 1.00 95.62 252 THR A C 1
ATOM 1968 O O . THR A 1 252 ? 1.364 3.313 -7.406 1.00 95.62 252 THR A O 1
ATOM 1971 N N . LEU A 1 253 ? 1.690 3.135 -9.634 1.00 92.75 253 LEU A N 1
ATOM 1972 C CA . LEU A 1 253 ? 3.029 2.562 -9.610 1.00 92.75 253 LEU A CA 1
ATOM 1973 C C . LEU A 1 253 ? 4.028 3.535 -10.233 1.00 92.75 253 LEU A C 1
ATOM 1975 O O . LEU A 1 253 ? 3.722 4.220 -11.211 1.00 92.75 253 LEU A O 1
ATOM 1979 N N . ILE A 1 254 ? 5.243 3.566 -9.698 1.00 90.12 254 ILE A N 1
ATOM 1980 C CA . ILE A 1 254 ? 6.415 4.075 -10.414 1.00 90.12 254 ILE A CA 1
ATOM 1981 C C . ILE A 1 254 ? 7.323 2.887 -10.676 1.00 90.12 254 ILE A C 1
ATOM 1983 O O . ILE A 1 254 ? 7.700 2.198 -9.732 1.00 90.12 254 ILE A O 1
ATOM 1987 N N . CYS A 1 255 ? 7.694 2.677 -11.935 1.00 89.25 255 CYS A N 1
ATOM 1988 C CA . CYS A 1 255 ? 8.625 1.628 -12.336 1.00 89.25 255 CYS A CA 1
ATOM 1989 C C . CYS A 1 255 ? 9.893 2.249 -12.912 1.00 89.25 255 CYS A C 1
ATOM 1991 O O . CYS A 1 255 ? 9.839 3.234 -13.659 1.00 89.25 255 CYS A O 1
ATOM 1993 N N . TYR A 1 256 ? 11.030 1.648 -12.582 1.00 86.56 256 TYR A N 1
ATOM 1994 C CA . TYR A 1 256 ? 12.289 1.940 -13.247 1.00 86.56 256 TYR A CA 1
ATOM 1995 C C . TYR A 1 256 ? 12.246 1.414 -14.685 1.00 86.56 256 TYR A C 1
ATOM 1997 O O . TYR A 1 256 ? 11.738 0.327 -14.952 1.00 86.56 256 TYR A O 1
ATOM 2005 N N . SER A 1 257 ? 12.787 2.188 -15.620 1.00 87.12 257 SER A N 1
ATOM 2006 C CA . SER A 1 257 ? 12.964 1.756 -17.004 1.00 87.12 257 SER A CA 1
ATOM 2007 C C . SER A 1 257 ? 14.121 2.527 -17.616 1.00 87.12 257 SER A C 1
ATOM 2009 O O . SER A 1 257 ? 14.109 3.756 -17.645 1.00 87.12 257 SER A O 1
ATOM 2011 N N . GLU A 1 258 ? 15.116 1.801 -18.123 1.00 85.00 258 GLU A N 1
ATOM 2012 C CA . GLU A 1 258 ? 16.309 2.378 -18.749 1.00 85.00 258 GLU A CA 1
ATOM 2013 C C . GLU A 1 258 ? 15.968 3.253 -19.953 1.00 85.00 258 GLU A C 1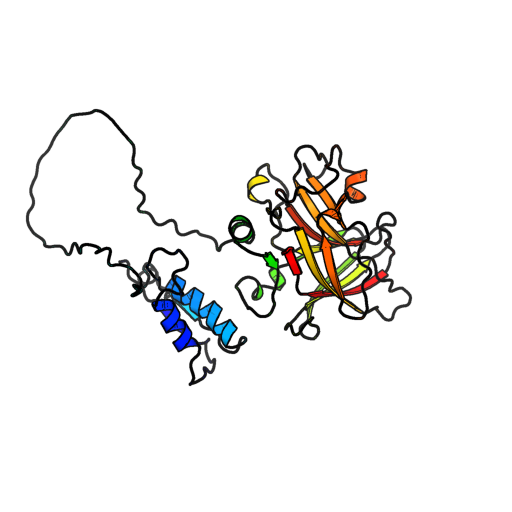
ATOM 2015 O O . GLU A 1 258 ? 16.627 4.270 -20.176 1.00 85.00 258 GLU A O 1
ATOM 2020 N N . THR A 1 259 ? 14.915 2.906 -20.693 1.00 88.06 259 THR A N 1
ATOM 2021 C CA . THR A 1 259 ? 14.459 3.666 -21.858 1.00 88.06 259 THR A CA 1
ATOM 2022 C C . THR A 1 259 ? 13.653 4.901 -21.455 1.00 88.06 259 THR A C 1
ATOM 2024 O O . THR A 1 259 ? 13.723 5.919 -22.136 1.00 88.06 259 THR A O 1
ATOM 2027 N N . ALA A 1 260 ? 12.939 4.865 -20.326 1.00 89.69 260 ALA A N 1
ATOM 2028 C CA . ALA A 1 260 ? 12.029 5.924 -19.893 1.00 89.69 260 ALA A CA 1
ATOM 2029 C C . ALA A 1 260 ? 12.762 7.173 -19.361 1.00 89.69 260 ALA A C 1
ATOM 2031 O O . ALA A 1 260 ? 12.928 7.341 -18.154 1.00 89.69 260 ALA A O 1
ATOM 2032 N N . LYS A 1 261 ? 13.193 8.089 -20.235 1.00 87.38 261 LYS A N 1
ATOM 2033 C CA . LYS A 1 261 ? 13.972 9.274 -19.826 1.00 87.38 261 LYS A CA 1
ATOM 2034 C C . LYS A 1 261 ? 13.089 10.463 -19.448 1.00 87.38 261 LYS A C 1
ATOM 2036 O O . LYS A 1 261 ? 12.229 10.881 -20.227 1.00 87.38 261 LYS A O 1
ATOM 2041 N N . SER A 1 262 ? 13.354 11.049 -18.276 1.00 83.31 262 SER A N 1
ATOM 2042 C CA . SER A 1 262 ? 12.718 12.274 -17.772 1.00 83.31 262 SER A CA 1
ATOM 2043 C C . SER A 1 262 ? 13.691 13.130 -16.954 1.00 83.31 262 SER A C 1
ATOM 2045 O O . SER A 1 262 ? 14.743 12.660 -16.524 1.00 83.31 262 SER A O 1
ATOM 2047 N N . LYS A 1 263 ? 13.294 14.366 -16.623 1.00 78.81 263 LYS A N 1
ATOM 2048 C CA . LYS A 1 263 ? 14.050 15.241 -15.702 1.00 78.81 263 LYS A CA 1
ATOM 2049 C C . LYS A 1 263 ? 14.217 14.685 -14.278 1.00 78.81 263 LYS A C 1
ATOM 2051 O O . LYS A 1 263 ? 14.944 15.264 -13.481 1.00 78.81 263 LYS A O 1
ATOM 2056 N N . HIS A 1 264 ? 13.491 13.622 -13.935 1.00 72.75 264 HIS A N 1
ATOM 2057 C CA . HIS A 1 264 ? 13.542 12.964 -12.630 1.00 72.75 264 HIS A CA 1
ATOM 2058 C C . HIS A 1 264 ? 14.255 11.602 -12.685 1.00 72.75 264 HIS A C 1
ATOM 2060 O O . HIS A 1 264 ? 14.172 10.839 -11.726 1.00 72.75 264 HIS A O 1
ATOM 2066 N N . GLY A 1 265 ? 14.940 11.296 -13.792 1.00 80.31 265 GLY A N 1
ATOM 2067 C CA . GLY A 1 265 ? 15.659 10.042 -14.000 1.00 80.31 265 GLY A CA 1
ATOM 2068 C C . GLY A 1 265 ? 14.933 9.070 -14.932 1.00 80.31 265 GLY A C 1
ATOM 2069 O O . GLY A 1 265 ? 14.021 9.456 -15.674 1.00 80.31 265 GLY A O 1
ATOM 2070 N N . SER A 1 266 ? 15.385 7.815 -14.889 1.00 86.44 266 SER A N 1
ATOM 2071 C CA . SER A 1 266 ? 14.971 6.726 -15.783 1.00 86.44 266 SER A CA 1
ATOM 2072 C C . SER A 1 266 ? 13.775 5.955 -15.198 1.00 86.44 266 SER A C 1
ATOM 2074 O O . SER A 1 266 ? 13.939 4.899 -14.588 1.00 86.44 266 SER A O 1
ATOM 2076 N N . MET A 1 267 ? 12.573 6.531 -15.283 1.00 88.69 267 MET A N 1
ATOM 2077 C CA . MET A 1 267 ? 11.356 5.958 -14.695 1.00 88.69 267 MET A CA 1
ATOM 2078 C C . MET A 1 267 ? 10.075 6.391 -15.415 1.00 88.69 267 MET A C 1
ATOM 2080 O O . MET A 1 267 ? 10.012 7.452 -16.039 1.00 88.69 267 MET A O 1
ATOM 2084 N N . ALA A 1 268 ? 9.020 5.598 -15.244 1.00 93.00 268 ALA A N 1
ATOM 2085 C CA . ALA A 1 268 ? 7.671 5.901 -15.706 1.00 93.00 268 ALA A CA 1
ATOM 2086 C C . ALA A 1 268 ? 6.641 5.652 -14.595 1.00 93.00 268 ALA A C 1
ATOM 2088 O O . ALA A 1 268 ? 6.838 4.812 -13.719 1.00 93.00 268 ALA A O 1
ATOM 2089 N N . GLN A 1 269 ? 5.541 6.405 -14.633 1.00 95.00 269 GLN A N 1
ATOM 2090 C CA . GLN A 1 269 ? 4.459 6.346 -13.656 1.00 95.00 269 GLN A CA 1
ATOM 2091 C C . GLN A 1 269 ? 3.196 5.814 -14.338 1.00 95.00 269 GLN A C 1
ATOM 2093 O O . GLN A 1 269 ? 2.808 6.302 -15.404 1.00 95.00 269 GLN A O 1
ATOM 2098 N N . TYR A 1 270 ? 2.514 4.880 -13.685 1.00 97.38 270 TYR A N 1
ATOM 2099 C CA . TYR A 1 270 ? 1.329 4.195 -14.194 1.00 97.38 270 TYR A CA 1
ATOM 2100 C C . TYR A 1 270 ? 0.199 4.259 -13.173 1.00 97.38 270 TYR A C 1
ATOM 2102 O O . TYR A 1 270 ? 0.462 4.146 -11.981 1.00 97.38 270 TYR A O 1
ATOM 2110 N N . TYR A 1 271 ? -1.043 4.419 -13.623 1.00 97.75 271 TYR A N 1
ATOM 2111 C CA . TYR A 1 271 ? -2.237 4.331 -12.776 1.00 97.75 271 TYR A CA 1
ATOM 2112 C C . TYR A 1 271 ? -3.259 3.349 -13.350 1.00 97.75 271 TYR A C 1
ATOM 2114 O O . TYR A 1 271 ? -3.170 2.992 -14.524 1.00 97.75 271 TYR A O 1
ATOM 2122 N N . ASN A 1 272 ? -4.243 2.939 -12.560 1.00 97.06 272 ASN A N 1
ATOM 2123 C CA . ASN A 1 272 ? -5.398 2.197 -13.068 1.00 97.06 272 ASN A CA 1
ATOM 2124 C C . ASN A 1 272 ? -6.275 3.090 -13.978 1.00 97.06 272 ASN A C 1
ATOM 2126 O O . ASN A 1 272 ? -6.515 4.260 -13.663 1.00 97.06 272 ASN A O 1
ATOM 2130 N N . ARG A 1 273 ? -6.725 2.574 -15.134 1.00 91.25 273 ARG A N 1
ATOM 2131 C CA . ARG A 1 273 ? -7.258 3.364 -16.269 1.00 91.25 273 ARG A CA 1
ATOM 2132 C C . ARG A 1 273 ? -8.524 4.154 -15.926 1.00 91.25 273 ARG A C 1
ATOM 2134 O O . ARG A 1 273 ? -8.715 5.250 -16.452 1.00 91.25 273 ARG A O 1
ATOM 2141 N N . GLY A 1 274 ? -9.378 3.611 -15.062 1.00 87.38 274 GLY A N 1
ATOM 2142 C CA . GLY A 1 274 ? -10.669 4.212 -14.705 1.00 87.38 274 GLY A CA 1
ATOM 2143 C C . GLY A 1 274 ? -10.635 5.177 -13.518 1.00 87.38 274 GLY A C 1
ATOM 2144 O O . GLY A 1 274 ? -11.560 5.984 -13.360 1.00 87.38 274 GLY A O 1
ATOM 2145 N N . GLY A 1 275 ? -9.591 5.107 -12.684 1.00 92.88 275 GLY A N 1
ATOM 2146 C CA . GLY A 1 275 ? -9.664 5.601 -11.308 1.00 92.88 275 GLY A CA 1
ATOM 2147 C C . GLY A 1 275 ? -10.778 4.904 -10.515 1.00 92.88 275 GLY A C 1
ATOM 2148 O O . GLY A 1 275 ? -11.512 4.070 -11.037 1.00 92.88 275 GLY A O 1
ATOM 2149 N N . ILE A 1 276 ? -10.895 5.234 -9.238 1.00 94.94 276 ILE A N 1
ATOM 2150 C CA . ILE A 1 276 ? -11.901 4.670 -8.337 1.00 94.94 276 ILE A CA 1
ATOM 2151 C C . ILE A 1 276 ? -12.754 5.809 -7.809 1.00 94.94 276 ILE A C 1
ATOM 2153 O O . ILE A 1 276 ? -12.223 6.775 -7.250 1.00 94.94 276 ILE A O 1
ATOM 2157 N N . ASP A 1 277 ? -14.062 5.692 -7.989 1.00 91.62 277 ASP A N 1
ATOM 2158 C CA . ASP A 1 277 ? -15.037 6.608 -7.419 1.00 91.62 277 ASP A CA 1
ATOM 2159 C C . ASP A 1 277 ? -15.344 6.164 -5.980 1.00 91.62 277 ASP A C 1
ATOM 2161 O O . ASP A 1 277 ? -15.851 5.065 -5.779 1.00 91.62 277 ASP A O 1
ATOM 2165 N N . PRO A 1 278 ? -14.988 6.963 -4.958 1.00 87.88 278 PRO A N 1
ATOM 2166 C CA . PRO A 1 278 ? -15.170 6.546 -3.577 1.00 87.88 278 PRO A CA 1
ATOM 2167 C C . PRO A 1 278 ? -16.645 6.605 -3.157 1.00 87.88 278 PRO A C 1
ATOM 2169 O O . PRO A 1 278 ? -17.319 7.613 -3.384 1.00 87.88 278 PRO A O 1
ATOM 2172 N N . ASP A 1 279 ? -17.104 5.564 -2.466 1.00 90.19 279 ASP A N 1
ATOM 2173 C CA . ASP A 1 279 ? -18.478 5.436 -1.968 1.00 90.19 279 ASP A CA 1
ATOM 2174 C C . ASP A 1 279 ? -18.592 5.770 -0.471 1.00 90.19 279 ASP A C 1
ATOM 2176 O O . ASP A 1 279 ? -17.584 5.933 0.219 1.00 90.19 279 ASP A O 1
ATOM 2180 N N . LYS A 1 280 ? -19.814 5.956 0.035 1.00 90.75 280 LYS A N 1
ATOM 2181 C CA . LYS A 1 280 ? -20.091 6.152 1.465 1.00 90.75 280 LYS A CA 1
ATOM 2182 C C . LYS A 1 280 ? -19.971 4.848 2.262 1.00 90.75 280 LYS A C 1
ATOM 2184 O O . LYS A 1 280 ? -19.681 4.905 3.458 1.00 90.75 280 LYS A O 1
ATOM 2189 N N . ASP A 1 281 ? -20.200 3.717 1.605 1.00 92.44 281 ASP A N 1
ATOM 2190 C CA . ASP A 1 281 ? -20.121 2.379 2.168 1.00 92.44 281 ASP A CA 1
ATOM 2191 C C . ASP A 1 281 ? -18.762 1.754 1.821 1.00 92.44 281 ASP A C 1
ATOM 2193 O O . ASP A 1 281 ? -18.054 2.218 0.925 1.00 92.44 281 ASP A O 1
ATOM 2197 N N . TRP A 1 282 ? -18.350 0.738 2.582 1.00 93.50 282 TRP A N 1
ATOM 2198 C CA . TRP A 1 282 ? -17.108 0.025 2.293 1.00 93.50 282 TRP A CA 1
ATOM 2199 C C . TRP A 1 282 ? -17.240 -0.745 0.982 1.00 93.50 282 TRP A C 1
ATOM 2201 O O . TRP A 1 282 ? -18.168 -1.530 0.803 1.00 93.50 282 TRP A O 1
ATOM 2211 N N . GLN A 1 283 ? -16.282 -0.538 0.088 1.00 94.44 283 GLN A N 1
ATOM 2212 C CA . GLN A 1 283 ? -16.170 -1.267 -1.164 1.00 94.44 283 GLN A CA 1
ATOM 2213 C C . GLN A 1 283 ? -14.843 -2.001 -1.209 1.00 94.44 283 GLN A C 1
ATOM 2215 O O . GLN A 1 283 ? -13.791 -1.398 -0.988 1.00 94.44 283 GLN A O 1
ATOM 2220 N N . LYS A 1 284 ? -14.894 -3.288 -1.553 1.00 94.19 284 LYS A N 1
ATOM 2221 C CA . LYS A 1 284 ? -13.700 -4.035 -1.924 1.00 94.19 284 LYS A CA 1
ATOM 2222 C C . LYS A 1 284 ? -13.330 -3.673 -3.358 1.00 94.19 284 LYS A C 1
ATOM 2224 O O . LYS A 1 284 ? -14.103 -3.895 -4.286 1.00 94.19 284 LYS A O 1
ATOM 2229 N N . ILE A 1 285 ? -12.159 -3.080 -3.517 1.00 95.81 285 ILE A N 1
ATOM 2230 C CA . ILE A 1 285 ? -11.597 -2.668 -4.794 1.00 95.81 285 ILE A CA 1
ATOM 2231 C C . ILE A 1 285 ? -10.611 -3.739 -5.238 1.00 95.81 285 ILE A C 1
ATOM 2233 O O . ILE A 1 285 ? -9.741 -4.133 -4.467 1.00 95.81 285 ILE A O 1
ATOM 2237 N N . GLU A 1 286 ? -10.722 -4.176 -6.488 1.00 95.44 286 GLU A N 1
ATOM 2238 C CA . GLU A 1 286 ? -9.783 -5.108 -7.108 1.00 95.44 286 GLU A CA 1
ATOM 2239 C C . GLU A 1 286 ? -9.272 -4.515 -8.418 1.00 95.44 286 GLU A C 1
ATOM 2241 O O . GLU A 1 286 ? -10.055 -4.113 -9.280 1.00 95.44 286 GLU A O 1
ATOM 2246 N N . ILE A 1 287 ? -7.951 -4.432 -8.563 1.00 95.88 287 ILE A N 1
ATOM 2247 C CA . ILE A 1 287 ? -7.308 -3.821 -9.724 1.00 95.88 287 ILE A CA 1
ATOM 2248 C C . ILE A 1 287 ? -6.274 -4.797 -10.277 1.00 95.88 287 ILE A C 1
ATOM 2250 O O . ILE A 1 287 ? -5.182 -4.917 -9.710 1.00 95.88 287 ILE A O 1
ATOM 2254 N N . PRO A 1 288 ? -6.577 -5.468 -11.398 1.00 96.06 288 PRO A N 1
ATOM 2255 C CA . PRO A 1 288 ? -5.579 -6.224 -12.142 1.00 96.06 288 PRO A CA 1
ATOM 2256 C C . PRO A 1 288 ? -4.429 -5.308 -12.569 1.00 96.06 288 PRO A C 1
ATOM 2258 O O . PRO A 1 288 ? -4.667 -4.184 -13.022 1.00 96.06 288 PRO A O 1
ATOM 2261 N N . PHE A 1 289 ? -3.181 -5.771 -12.490 1.00 93.69 289 PHE A N 1
ATOM 2262 C CA . PHE A 1 289 ? -2.044 -4.962 -12.945 1.00 93.69 289 PHE A CA 1
ATOM 2263 C C . PHE A 1 289 ? -2.091 -4.664 -14.446 1.00 93.69 289 PHE A C 1
ATOM 2265 O O . PHE A 1 289 ? -1.602 -3.622 -14.887 1.00 93.69 289 PHE A O 1
ATOM 2272 N N . ASP A 1 290 ? -2.794 -5.491 -15.218 1.00 94.44 290 ASP A N 1
ATOM 2273 C CA . ASP A 1 290 ? -3.082 -5.227 -16.624 1.00 94.44 290 ASP A CA 1
ATOM 2274 C C . ASP A 1 290 ? -4.002 -4.021 -16.854 1.00 94.44 290 ASP A C 1
ATOM 2276 O O . ASP A 1 290 ? -4.023 -3.488 -17.965 1.00 94.44 290 ASP A O 1
ATOM 2280 N N . ASP A 1 291 ? -4.709 -3.505 -15.845 1.00 96.75 291 ASP A N 1
ATOM 2281 C CA . ASP A 1 291 ? -5.460 -2.249 -15.981 1.00 96.75 291 ASP A CA 1
ATOM 2282 C C . ASP A 1 291 ? -4.548 -1.011 -15.926 1.00 96.75 291 ASP A C 1
ATOM 2284 O O . ASP A 1 291 ? -4.937 0.093 -16.325 1.00 96.75 291 ASP A O 1
ATOM 2288 N N . PHE A 1 292 ? -3.294 -1.169 -15.488 1.00 97.56 292 PHE A N 1
ATOM 2289 C CA . PHE A 1 292 ? -2.390 -0.039 -15.367 1.00 97.56 292 PHE A CA 1
ATOM 2290 C C . PHE A 1 292 ? -1.989 0.502 -16.743 1.00 97.56 292 PHE A C 1
ATOM 2292 O O . PHE A 1 292 ? -1.662 -0.226 -17.690 1.00 97.56 292 PHE A O 1
ATOM 2299 N N . VAL A 1 293 ? -2.025 1.828 -16.851 1.00 97.50 293 VAL A N 1
ATOM 2300 C CA . VAL A 1 293 ? -1.664 2.596 -18.043 1.00 97.50 293 VAL A CA 1
ATOM 2301 C C . VAL A 1 293 ? -0.778 3.783 -17.658 1.00 97.50 293 VAL A C 1
ATOM 2303 O O . VAL A 1 293 ? -0.876 4.275 -16.530 1.00 97.50 293 VAL A O 1
ATOM 2306 N N . PRO A 1 294 ? 0.064 4.293 -18.577 1.00 97.62 294 PRO A N 1
ATOM 2307 C CA . PRO A 1 294 ? 0.909 5.448 -18.303 1.00 97.62 294 PRO A CA 1
ATOM 2308 C C . PRO A 1 294 ? 0.078 6.639 -17.827 1.00 97.62 294 PRO A C 1
ATOM 2310 O O . PRO A 1 294 ? -0.959 6.957 -18.408 1.00 97.62 294 PRO A O 1
ATOM 2313 N N . THR A 1 295 ? 0.527 7.328 -16.784 1.00 96.44 295 THR A N 1
ATOM 2314 C CA . THR A 1 295 ? -0.175 8.517 -16.292 1.00 96.44 295 THR A CA 1
ATOM 2315 C C . THR A 1 295 ? -0.114 9.661 -17.301 1.00 96.44 295 THR A C 1
ATOM 2317 O O . THR A 1 295 ? 0.776 9.738 -18.152 1.00 96.44 295 THR A O 1
ATOM 2320 N N . ASN A 1 296 ? -1.001 10.646 -17.151 1.00 94.06 296 ASN A N 1
ATOM 2321 C CA . ASN A 1 296 ? -0.915 11.886 -17.926 1.00 94.06 296 ASN A CA 1
ATOM 2322 C C . ASN A 1 296 ? 0.400 12.640 -17.720 1.00 94.06 296 ASN A C 1
ATOM 2324 O O . ASN A 1 296 ? 0.836 13.367 -18.612 1.00 94.06 296 ASN A O 1
ATOM 2328 N N . TRP A 1 297 ? 1.024 12.498 -16.548 1.00 92.19 297 TRP A N 1
ATOM 2329 C CA . TRP A 1 297 ? 2.348 13.054 -16.315 1.00 92.19 297 TRP A CA 1
ATOM 2330 C C . TRP A 1 297 ? 3.393 12.335 -17.172 1.00 92.19 297 TRP A C 1
ATOM 2332 O O . TRP A 1 297 ? 4.130 13.010 -17.891 1.00 92.19 297 TRP A O 1
ATOM 2342 N N . THR A 1 298 ? 3.397 11.000 -17.173 1.00 95.00 298 THR A N 1
ATOM 2343 C CA . THR A 1 298 ? 4.313 10.188 -17.987 1.00 95.00 298 THR A CA 1
ATOM 2344 C C . THR A 1 298 ? 4.171 10.487 -19.468 1.00 95.00 298 THR A C 1
ATOM 2346 O O . THR A 1 298 ? 5.159 10.858 -20.095 1.00 95.00 298 THR A O 1
ATOM 2349 N N . ARG A 1 299 ? 2.941 10.487 -19.997 1.00 95.69 299 ARG A N 1
ATOM 2350 C CA . ARG A 1 299 ? 2.679 10.806 -21.411 1.00 95.69 299 ARG A CA 1
ATOM 2351 C C . ARG A 1 299 ? 3.234 12.163 -21.855 1.00 95.69 299 ARG A C 1
ATOM 2353 O O . ARG A 1 299 ? 3.544 12.336 -23.024 1.00 95.69 299 ARG A O 1
ATOM 2360 N N . LYS A 1 300 ? 3.324 13.130 -20.936 1.00 93.88 300 LYS A N 1
ATOM 2361 C CA . LYS A 1 300 ? 3.751 14.508 -21.227 1.00 93.88 300 LYS A CA 1
ATOM 2362 C C . LYS A 1 300 ? 5.223 14.791 -20.939 1.00 93.88 300 LYS A C 1
ATOM 2364 O O . LYS A 1 300 ? 5.739 15.772 -21.455 1.00 93.88 300 LYS A O 1
ATOM 2369 N N . ASN A 1 301 ? 5.861 14.032 -20.046 1.00 93.06 301 ASN A N 1
ATOM 2370 C CA . ASN A 1 301 ? 7.160 14.408 -19.463 1.00 93.06 301 ASN A CA 1
ATOM 2371 C C . ASN A 1 301 ? 8.222 13.306 -19.541 1.00 93.06 301 ASN A C 1
ATOM 2373 O O . ASN A 1 301 ? 9.352 13.534 -19.110 1.00 93.06 301 ASN A O 1
ATOM 2377 N N . VAL A 1 302 ? 7.861 12.120 -20.024 1.00 93.81 302 VAL A N 1
ATOM 2378 C CA . VAL A 1 302 ? 8.763 10.976 -20.137 1.00 93.81 302 VAL A CA 1
ATOM 2379 C C . VAL A 1 302 ? 8.816 10.582 -21.606 1.00 93.81 302 VAL A C 1
ATOM 2381 O O . VAL A 1 302 ? 7.781 10.498 -22.263 1.00 93.81 302 VAL A O 1
ATOM 2384 N N . SER A 1 303 ? 10.016 10.361 -22.129 1.00 94.56 303 SER A N 1
ATOM 2385 C CA . SER A 1 303 ? 10.228 9.839 -23.483 1.00 94.56 303 SER A CA 1
ATOM 2386 C C . SER A 1 303 ? 10.521 8.339 -23.430 1.00 94.56 303 SER A C 1
ATOM 2388 O O . SER A 1 303 ? 11.060 7.869 -22.431 1.00 94.56 303 SER A O 1
ATOM 2390 N N . HIS A 1 304 ? 10.156 7.597 -24.482 1.00 94.44 304 HIS A N 1
ATOM 2391 C CA . HIS A 1 304 ? 10.439 6.157 -24.635 1.00 94.44 304 HIS A CA 1
ATOM 2392 C C . HIS A 1 304 ? 10.007 5.287 -23.431 1.00 94.44 304 HIS A C 1
ATOM 2394 O O . HIS A 1 304 ? 10.685 4.325 -23.058 1.00 94.44 304 HIS A O 1
ATOM 2400 N N . TYR A 1 305 ? 8.882 5.636 -22.795 1.00 95.00 305 TYR A N 1
ATOM 2401 C CA . TYR A 1 305 ? 8.314 4.848 -21.701 1.00 95.00 305 TYR A CA 1
ATOM 2402 C C . TYR A 1 305 ? 7.596 3.594 -22.228 1.00 95.00 305 TYR A C 1
ATOM 2404 O O . TYR A 1 305 ? 6.912 3.672 -23.253 1.00 95.00 305 TYR A O 1
ATOM 2412 N N . PRO A 1 306 ? 7.684 2.456 -21.519 1.00 94.75 306 PRO A N 1
ATOM 2413 C CA . PRO A 1 306 ? 6.885 1.275 -21.831 1.00 94.75 306 PRO A CA 1
ATOM 2414 C C . PRO A 1 306 ? 5.370 1.540 -21.722 1.00 94.75 306 PRO A C 1
ATOM 2416 O O . PRO A 1 306 ? 4.933 2.331 -20.882 1.00 94.75 306 PRO A O 1
ATOM 2419 N N . PRO A 1 307 ? 4.525 0.868 -22.527 1.00 94.81 307 PRO A N 1
ATOM 2420 C CA . PRO A 1 307 ? 3.070 1.017 -22.445 1.00 94.81 307 PRO A CA 1
ATOM 2421 C C . PRO A 1 307 ? 2.462 0.348 -21.200 1.00 94.81 307 PRO A C 1
ATOM 2423 O O . PRO A 1 307 ? 1.317 0.641 -20.849 1.00 94.81 307 PRO A O 1
ATOM 2426 N N . LYS A 1 308 ? 3.213 -0.539 -20.540 1.00 95.81 308 LYS A N 1
ATOM 2427 C CA . LYS A 1 308 ? 2.819 -1.289 -19.344 1.00 95.81 308 LYS A CA 1
ATOM 2428 C C . LYS A 1 308 ? 3.906 -1.212 -18.271 1.00 95.81 308 LYS A C 1
ATOM 2430 O O . LYS A 1 308 ? 5.078 -1.093 -18.629 1.00 95.81 308 LYS A O 1
ATOM 2435 N N . PRO A 1 309 ? 3.539 -1.248 -16.978 1.00 94.19 309 PRO A N 1
ATOM 2436 C CA . PRO A 1 309 ? 4.525 -1.284 -15.908 1.00 94.19 309 PRO A CA 1
ATOM 2437 C C . PRO A 1 309 ? 5.331 -2.587 -15.961 1.00 94.19 309 PRO A C 1
ATOM 2439 O O . PRO A 1 309 ? 4.764 -3.664 -16.122 1.00 94.19 309 PRO A O 1
ATOM 2442 N N . ASP A 1 310 ? 6.646 -2.486 -15.783 1.00 91.38 310 ASP A N 1
ATOM 2443 C CA . ASP A 1 310 ? 7.491 -3.642 -15.481 1.00 91.38 310 ASP A CA 1
ATOM 2444 C C . ASP A 1 310 ? 7.365 -3.936 -13.981 1.00 91.38 310 ASP A C 1
ATOM 2446 O O . ASP A 1 310 ? 7.858 -3.172 -13.140 1.00 91.38 310 ASP A O 1
ATOM 2450 N N . LEU A 1 311 ? 6.639 -5.006 -13.651 1.00 88.75 311 LEU A N 1
ATOM 2451 C CA . LEU A 1 311 ? 6.359 -5.395 -12.271 1.00 88.75 311 LEU A CA 1
ATOM 2452 C C . LEU A 1 311 ? 7.599 -5.933 -11.545 1.00 88.75 311 LEU A C 1
ATOM 2454 O O . LEU A 1 311 ? 7.633 -5.870 -10.323 1.00 88.75 311 LEU A O 1
ATOM 2458 N N . GLY A 1 312 ? 8.644 -6.363 -12.261 1.00 84.38 312 GLY A N 1
ATOM 2459 C CA . GLY A 1 312 ? 9.930 -6.740 -11.661 1.00 84.38 312 GLY A CA 1
ATOM 2460 C C . GLY A 1 312 ? 10.798 -5.540 -11.263 1.00 84.38 312 GLY A C 1
ATOM 2461 O O . GLY A 1 312 ? 11.853 -5.701 -10.650 1.00 84.38 312 GLY A O 1
ATOM 2462 N N . LYS A 1 313 ? 10.384 -4.321 -11.637 1.00 85.62 313 LYS A N 1
ATOM 2463 C CA . LYS A 1 313 ? 11.161 -3.084 -11.465 1.00 85.62 313 LYS A CA 1
ATOM 2464 C C . LYS A 1 313 ? 10.354 -1.972 -10.793 1.00 85.62 313 LYS A C 1
ATOM 2466 O O . LYS A 1 313 ? 10.503 -0.792 -11.131 1.00 85.62 313 LYS A O 1
ATOM 2471 N N . VAL A 1 314 ? 9.489 -2.319 -9.840 1.00 84.19 314 VAL A N 1
ATOM 2472 C CA . VAL A 1 314 ? 8.623 -1.351 -9.151 1.00 84.19 314 VAL A CA 1
ATOM 2473 C C . VAL A 1 314 ? 9.427 -0.577 -8.110 1.00 84.19 314 VAL A C 1
ATOM 2475 O O . VAL A 1 314 ? 9.977 -1.137 -7.176 1.00 84.19 314 VAL A O 1
ATOM 2478 N N . LEU A 1 315 ? 9.482 0.745 -8.235 1.00 78.88 315 LEU A N 1
ATOM 2479 C CA . LEU A 1 315 ? 10.137 1.631 -7.270 1.00 78.88 315 LEU A CA 1
ATOM 2480 C C . LEU A 1 315 ? 9.189 2.068 -6.150 1.00 78.88 315 LEU A C 1
ATOM 2482 O O . LEU A 1 315 ? 9.629 2.345 -5.035 1.00 78.88 315 LEU A O 1
ATOM 2486 N N . GLN A 1 316 ? 7.895 2.213 -6.453 1.00 82.38 316 GLN A N 1
ATOM 2487 C CA . GLN A 1 316 ? 6.934 2.743 -5.493 1.00 82.38 316 GLN A CA 1
ATOM 2488 C C . GLN A 1 316 ? 5.489 2.382 -5.828 1.00 82.38 316 GLN A C 1
ATOM 2490 O O . GLN A 1 316 ? 5.100 2.425 -6.993 1.00 82.38 316 GLN A O 1
ATOM 2495 N N . ILE A 1 317 ? 4.692 2.160 -4.781 1.00 86.88 317 ILE A N 1
ATOM 2496 C CA . ILE A 1 317 ? 3.231 2.042 -4.828 1.00 86.88 317 ILE A CA 1
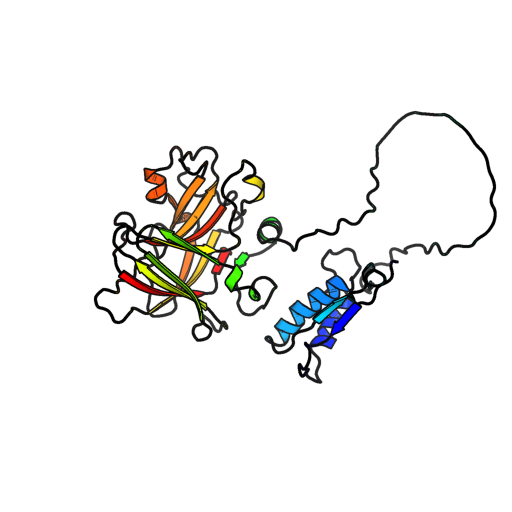ATOM 2497 C C . ILE A 1 317 ? 2.629 3.207 -4.031 1.00 86.88 317 ILE A C 1
ATOM 2499 O O . ILE A 1 317 ? 3.113 3.549 -2.947 1.00 86.88 317 ILE A O 1
ATOM 2503 N N . PHE A 1 318 ? 1.607 3.875 -4.563 1.00 91.06 318 PHE A N 1
ATOM 2504 C CA . PHE A 1 318 ? 0.904 4.944 -3.851 1.00 91.06 318 PHE A CA 1
ATOM 2505 C C . PHE A 1 318 ? -0.514 5.171 -4.362 1.00 91.06 318 PHE A C 1
ATOM 2507 O O . PHE A 1 318 ? -0.823 4.929 -5.526 1.00 91.06 318 PHE A O 1
ATOM 2514 N N . PHE A 1 319 ? -1.353 5.746 -3.507 1.00 95.25 319 PHE A N 1
ATOM 2515 C CA . PHE A 1 319 ? -2.631 6.319 -3.904 1.00 95.25 319 PHE A CA 1
ATOM 2516 C C . PHE A 1 319 ? -2.455 7.775 -4.317 1.00 95.25 319 PHE A C 1
ATOM 2518 O O . PHE A 1 319 ? -1.830 8.561 -3.603 1.00 95.25 319 PHE A O 1
ATOM 2525 N N . MET A 1 320 ? -3.022 8.155 -5.456 1.00 96.38 320 MET A N 1
ATOM 2526 C CA . MET A 1 320 ? -3.037 9.529 -5.949 1.00 96.38 320 MET A CA 1
ATOM 2527 C C . MET A 1 320 ? -4.465 10.067 -5.972 1.00 96.38 320 MET A C 1
ATOM 2529 O O . MET A 1 320 ? -5.381 9.409 -6.458 1.00 96.38 320 MET A O 1
ATOM 2533 N N . ILE A 1 321 ? -4.629 11.305 -5.506 1.00 95.94 321 ILE A N 1
ATOM 2534 C CA . ILE A 1 321 ? -5.877 12.062 -5.601 1.00 95.94 321 ILE A CA 1
ATOM 2535 C C . ILE A 1 321 ? -5.544 13.417 -6.223 1.00 95.94 321 ILE A C 1
ATOM 2537 O O . ILE A 1 321 ? -4.721 14.172 -5.696 1.00 95.94 321 ILE A O 1
ATOM 2541 N N . SER A 1 322 ? -6.157 13.720 -7.364 1.00 95.12 322 SER A N 1
ATOM 2542 C CA . SER A 1 322 ? -5.746 14.814 -8.250 1.00 95.12 322 SER A CA 1
ATOM 2543 C C . SER A 1 322 ? -6.918 15.725 -8.592 1.00 95.12 322 SER A C 1
ATOM 2545 O O . SER A 1 322 ? -8.017 15.245 -8.830 1.00 95.12 322 SER A O 1
ATOM 2547 N N . SER A 1 323 ? -6.675 17.038 -8.663 1.00 94.62 323 SER A N 1
ATOM 2548 C CA . SER A 1 323 ? -7.605 18.031 -9.223 1.00 94.62 323 SER A CA 1
ATOM 2549 C C . SER A 1 323 ? -7.179 18.528 -10.610 1.00 94.62 323 SER A C 1
ATOM 2551 O O . SER A 1 323 ? -7.678 19.546 -11.105 1.00 94.62 323 SER A O 1
ATOM 2553 N N . PHE A 1 324 ? -6.200 17.870 -11.237 1.00 93.12 324 PHE A N 1
ATOM 2554 C CA . PHE A 1 324 ? -5.808 18.187 -12.604 1.00 93.12 324 PHE A CA 1
ATOM 2555 C C . PHE A 1 324 ? -6.883 17.684 -13.571 1.00 93.12 324 PHE A C 1
ATOM 2557 O O . PHE A 1 324 ? -7.247 16.513 -13.545 1.00 93.12 324 PHE A O 1
ATOM 2564 N N . LYS A 1 325 ? -7.334 18.554 -14.487 1.00 90.38 325 LYS A N 1
ATOM 2565 C CA . LYS A 1 325 ? -8.357 18.210 -15.493 1.00 90.38 325 LYS A CA 1
ATOM 2566 C C . LYS A 1 325 ? -8.007 16.966 -16.316 1.00 90.38 325 LYS A C 1
ATOM 2568 O O . LYS A 1 325 ? -8.898 16.212 -16.671 1.00 90.38 325 LYS A O 1
ATOM 2573 N N . GLY A 1 326 ? -6.718 16.757 -16.606 1.00 88.31 326 GLY A N 1
ATOM 2574 C CA . GLY A 1 326 ? -6.261 15.576 -17.343 1.00 88.31 326 GLY A CA 1
ATOM 2575 C C . GLY A 1 326 ? -6.584 14.265 -16.626 1.00 88.31 326 GLY A C 1
ATOM 2576 O O . GLY A 1 326 ? -6.847 13.270 -17.286 1.00 88.31 326 GLY A O 1
ATOM 2577 N N . ASP A 1 327 ? -6.618 14.279 -15.294 1.00 89.38 327 ASP A N 1
ATOM 2578 C CA . ASP A 1 327 ? -6.944 13.116 -14.463 1.00 89.38 327 ASP A CA 1
ATOM 2579 C C . ASP A 1 327 ? -8.447 13.061 -14.116 1.00 89.38 327 ASP A C 1
ATOM 2581 O O . ASP A 1 327 ? -8.844 12.337 -13.211 1.00 89.38 327 ASP A O 1
ATOM 2585 N N . GLY A 1 328 ? -9.288 13.877 -14.771 1.00 88.19 328 GLY A N 1
ATOM 2586 C CA . GLY A 1 328 ? -10.715 14.010 -14.444 1.00 88.19 328 GLY A CA 1
ATOM 2587 C C . GLY A 1 328 ? -10.995 14.712 -13.107 1.00 88.19 328 GLY A C 1
ATOM 2588 O O . GLY A 1 328 ? -12.121 14.694 -12.618 1.00 88.19 328 GLY A O 1
ATOM 2589 N N . GLY A 1 329 ? -9.977 15.329 -12.503 1.00 89.19 329 GLY A N 1
ATOM 2590 C CA . GLY A 1 329 ? -10.042 15.900 -11.162 1.00 89.19 329 GLY A CA 1
ATOM 2591 C C . GLY A 1 329 ? -10.707 17.275 -11.074 1.00 89.19 329 GLY A C 1
ATOM 2592 O O . GLY A 1 329 ? -10.652 18.081 -12.007 1.00 89.19 329 GLY A O 1
ATOM 2593 N N . THR A 1 330 ? -11.255 17.596 -9.898 1.00 91.50 330 THR A N 1
ATOM 2594 C CA . THR A 1 330 ? -11.820 18.917 -9.572 1.00 91.50 330 THR A CA 1
ATOM 2595 C C . THR A 1 330 ? -11.367 19.423 -8.194 1.00 91.50 330 THR A C 1
ATOM 2597 O O . THR A 1 330 ? -11.012 18.637 -7.313 1.00 91.50 330 THR A O 1
ATOM 2600 N N . PRO A 1 331 ? -11.329 20.749 -7.959 1.00 92.44 331 PRO A N 1
ATOM 2601 C CA . PRO A 1 331 ? -11.095 21.280 -6.620 1.00 92.44 331 PRO A CA 1
ATOM 2602 C C . PRO A 1 331 ? -12.172 20.797 -5.644 1.00 92.44 331 PRO A C 1
ATOM 2604 O O . PRO A 1 331 ? -13.355 20.802 -5.972 1.00 92.44 331 PRO A O 1
ATOM 2607 N N . GLY A 1 332 ? -11.767 20.434 -4.432 1.00 90.44 332 GLY A N 1
ATOM 2608 C CA . GLY A 1 332 ? -12.687 19.918 -3.425 1.00 90.44 332 GLY A CA 1
ATOM 2609 C C . GLY A 1 332 ? -11.967 19.401 -2.190 1.00 90.44 332 GLY A C 1
ATOM 2610 O O . GLY A 1 332 ? -10.739 19.436 -2.107 1.00 90.44 332 GLY A O 1
ATOM 2611 N N . SER A 1 333 ? -12.730 18.938 -1.212 1.00 90.75 333 SER A N 1
ATOM 2612 C CA . SER A 1 333 ? -12.221 18.223 -0.041 1.00 90.75 333 SER A CA 1
ATOM 2613 C C . SER A 1 333 ? -13.036 16.970 0.205 1.00 90.75 333 SER A C 1
ATOM 2615 O O . SER A 1 333 ? -14.229 16.951 -0.092 1.00 90.75 333 SER A O 1
ATOM 2617 N N . ASN A 1 334 ? -12.398 15.943 0.755 1.00 91.38 334 ASN A N 1
ATOM 2618 C CA . ASN A 1 334 ? -13.077 14.731 1.189 1.00 91.38 334 ASN A CA 1
ATOM 2619 C C . ASN A 1 334 ? -12.300 14.053 2.327 1.00 91.38 334 ASN A C 1
ATOM 2621 O O . ASN A 1 334 ? -11.117 14.341 2.541 1.00 91.38 334 ASN A O 1
ATOM 2625 N N . THR A 1 335 ? -12.973 13.148 3.037 1.00 93.62 335 THR A N 1
ATOM 2626 C CA . THR A 1 335 ? -12.326 12.168 3.917 1.00 93.62 335 THR A CA 1
ATOM 2627 C C . THR A 1 335 ? -12.536 10.782 3.334 1.00 93.62 335 THR A C 1
ATOM 2629 O O . THR A 1 335 ? -13.660 10.445 2.969 1.00 93.62 335 THR A O 1
ATOM 2632 N N . ILE A 1 336 ? -11.471 9.994 3.250 1.00 94.38 336 ILE A N 1
ATOM 2633 C CA . ILE A 1 336 ? -11.529 8.592 2.833 1.00 94.38 336 ILE A CA 1
ATOM 2634 C C . ILE A 1 336 ? -10.848 7.709 3.873 1.00 94.38 336 ILE A C 1
ATOM 2636 O O . ILE A 1 336 ? -10.008 8.197 4.631 1.00 94.38 336 ILE A O 1
ATOM 2640 N N . TRP A 1 337 ? -11.208 6.436 3.888 1.00 93.38 337 TRP A N 1
ATOM 2641 C CA . TRP A 1 337 ? -10.556 5.387 4.656 1.00 93.38 337 TRP A CA 1
ATOM 2642 C C . TRP A 1 337 ? -10.140 4.283 3.702 1.00 93.38 337 TRP A C 1
ATOM 2644 O O . TRP A 1 337 ? -10.911 3.918 2.815 1.00 93.38 337 TRP A O 1
ATOM 2654 N N . ILE A 1 338 ? -8.914 3.811 3.870 1.00 91.75 338 ILE A N 1
ATOM 2655 C CA . ILE A 1 338 ? -8.344 2.702 3.113 1.00 91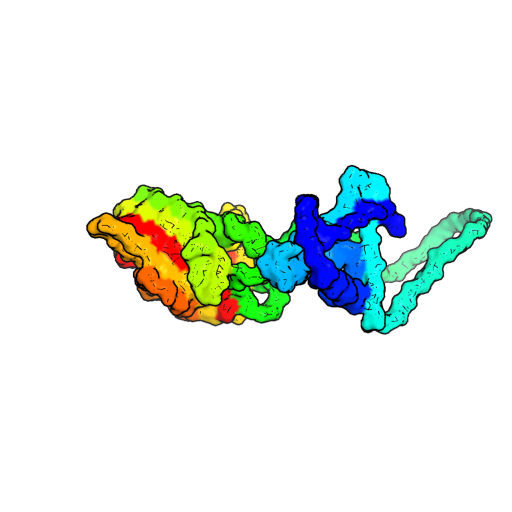.75 338 ILE A CA 1
ATOM 2656 C C . ILE A 1 338 ? -7.943 1.631 4.119 1.00 91.75 338 ILE A C 1
ATOM 2658 O O . ILE A 1 338 ? -7.391 1.960 5.171 1.00 91.75 338 ILE A O 1
ATOM 2662 N N . ASP A 1 339 ? -8.245 0.384 3.795 1.00 87.12 339 ASP A N 1
ATOM 2663 C CA . ASP A 1 339 ? -8.052 -0.772 4.664 1.00 87.12 339 ASP A CA 1
ATOM 2664 C C . ASP A 1 339 ? -7.694 -2.015 3.821 1.00 87.12 339 ASP A C 1
ATOM 2666 O O . ASP A 1 339 ? -7.888 -1.995 2.603 1.00 87.12 339 ASP A O 1
ATOM 2670 N N . GLU A 1 340 ? -7.163 -3.061 4.452 1.00 81.69 340 GLU A N 1
ATOM 2671 C CA . GLU A 1 340 ? -6.851 -4.384 3.872 1.00 81.69 340 GLU A CA 1
ATOM 2672 C C . GLU A 1 340 ? -6.131 -4.357 2.507 1.00 81.69 340 GLU A C 1
ATOM 2674 O O . GLU A 1 340 ? -6.637 -4.873 1.508 1.00 81.69 340 GLU A O 1
ATOM 2679 N N . ILE A 1 341 ? -4.959 -3.723 2.407 1.00 83.88 341 ILE A N 1
ATOM 2680 C CA . ILE A 1 341 ? -4.258 -3.607 1.120 1.00 83.88 341 ILE A CA 1
ATOM 2681 C C . ILE A 1 341 ? -3.509 -4.913 0.820 1.00 83.88 341 ILE A C 1
ATOM 2683 O O . ILE A 1 341 ? -2.547 -5.255 1.486 1.00 83.88 341 ILE A O 1
ATOM 2687 N N . VAL A 1 342 ? -3.865 -5.635 -0.238 1.00 80.00 342 VAL A N 1
ATOM 2688 C CA . VAL A 1 342 ? -3.258 -6.942 -0.554 1.00 80.00 342 VAL A CA 1
ATOM 2689 C C . VAL A 1 342 ? -2.769 -6.993 -1.996 1.00 80.00 342 VAL A C 1
ATOM 2691 O O . VAL A 1 342 ? -3.503 -6.626 -2.912 1.00 80.00 342 VAL A O 1
ATOM 2694 N N . LEU A 1 343 ? -1.550 -7.491 -2.215 1.00 77.56 343 LEU A N 1
ATOM 2695 C CA . LEU A 1 343 ? -1.062 -7.928 -3.526 1.00 77.56 343 LEU A CA 1
ATOM 2696 C C . LEU A 1 343 ? -1.281 -9.440 -3.651 1.00 77.56 343 LEU A C 1
ATOM 2698 O O . LEU A 1 343 ? -0.789 -10.216 -2.826 1.00 77.56 343 LEU A O 1
ATOM 2702 N N . GLN A 1 344 ? -2.033 -9.845 -4.674 1.00 76.44 344 GLN A N 1
ATOM 2703 C CA . GLN A 1 344 ? -2.456 -11.232 -4.896 1.00 76.44 344 GLN A CA 1
ATOM 2704 C C . GLN A 1 344 ? -1.908 -11.793 -6.196 1.00 76.44 344 GLN A C 1
ATOM 2706 O O . GLN A 1 344 ? -1.886 -11.049 -7.207 1.00 76.44 344 GLN A O 1
#

pLDDT: mean 72.61, std 22.86, range [21.45, 97.75]

Organism: NCBI:txid412755

Radius of gyration: 26.83 Å; chains: 1; bounding box: 82×61×60 Å